Protein AF-A3Q9Q2-F1 (afdb_monomer)

Mean predicted aligned error: 9.01 Å

Structure (mmCIF, N/CA/C/O backbone):
data_AF-A3Q9Q2-F1
#
_entry.id   AF-A3Q9Q2-F1
#
loop_
_atom_site.group_PDB
_atom_site.id
_atom_site.type_symbol
_atom_site.label_atom_id
_atom_site.label_alt_id
_atom_site.label_comp_id
_atom_site.label_asym_id
_atom_site.label_entity_id
_atom_site.label_seq_id
_atom_site.pdbx_PDB_ins_code
_atom_site.Cartn_x
_atom_site.Cartn_y
_atom_site.Cartn_z
_atom_site.occupancy
_atom_site.B_iso_or_equiv
_atom_site.auth_seq_id
_atom_site.auth_comp_id
_atom_site.auth_asym_id
_atom_site.auth_atom_id
_atom_site.pdbx_PDB_model_num
ATOM 1 N N . MET A 1 1 ? 24.689 -44.648 16.021 1.00 39.06 1 MET A N 1
ATOM 2 C CA . MET A 1 1 ? 24.249 -43.685 14.991 1.00 39.06 1 MET A CA 1
ATOM 3 C C . MET A 1 1 ? 22.744 -43.826 14.870 1.00 39.06 1 MET A C 1
ATOM 5 O O . MET A 1 1 ? 22.281 -44.758 14.231 1.00 39.06 1 MET A O 1
ATOM 9 N N . SER A 1 2 ? 22.000 -43.005 15.613 1.00 34.62 2 SER A N 1
ATOM 10 C CA . SER A 1 2 ? 20.537 -42.998 15.565 1.00 34.62 2 SER A CA 1
ATOM 11 C C . SER A 1 2 ? 20.131 -42.047 14.447 1.00 34.62 2 SER A C 1
ATOM 13 O O . SER A 1 2 ? 20.435 -40.858 14.521 1.00 34.62 2 SER A O 1
ATOM 15 N N . LEU A 1 3 ? 19.546 -42.580 13.379 1.00 34.88 3 LEU A N 1
ATOM 16 C CA . LEU A 1 3 ? 18.958 -41.776 12.316 1.00 34.88 3 LEU A CA 1
ATOM 17 C C . LEU A 1 3 ? 17.627 -41.240 12.842 1.00 34.88 3 LEU A C 1
ATOM 19 O O . LEU A 1 3 ? 16.645 -41.974 12.919 1.00 34.88 3 LEU A O 1
ATOM 23 N N . SER A 1 4 ? 17.616 -39.969 13.239 1.00 34.06 4 SER A N 1
ATOM 24 C CA . SER A 1 4 ? 16.386 -39.227 13.493 1.00 34.06 4 SER A CA 1
ATOM 25 C C . SER A 1 4 ? 15.627 -39.087 12.177 1.00 34.06 4 SER A C 1
ATOM 27 O O . SER A 1 4 ? 15.964 -38.259 11.333 1.00 34.06 4 SER A O 1
ATOM 29 N N . THR A 1 5 ? 14.609 -39.917 11.993 1.00 35.28 5 THR A N 1
ATOM 30 C CA . THR A 1 5 ? 13.597 -39.746 10.954 1.00 35.28 5 THR A CA 1
ATOM 31 C C . THR A 1 5 ? 12.861 -38.435 11.217 1.00 35.28 5 THR A C 1
ATOM 33 O O . THR A 1 5 ? 12.151 -38.317 12.215 1.00 35.28 5 THR A O 1
ATOM 36 N N . HIS A 1 6 ? 13.042 -37.436 10.350 1.00 39.06 6 HIS A N 1
ATOM 37 C CA . HIS A 1 6 ? 12.104 -36.320 10.267 1.00 39.06 6 HIS A CA 1
ATOM 38 C C . HIS A 1 6 ? 10.742 -36.896 9.874 1.00 39.06 6 HIS A C 1
ATOM 40 O O . HIS A 1 6 ? 10.577 -37.425 8.776 1.00 39.06 6 HIS A O 1
ATOM 46 N N . SER A 1 7 ? 9.792 -36.848 10.806 1.00 37.72 7 SER A N 1
ATOM 47 C CA . SER A 1 7 ? 8.387 -37.096 10.501 1.00 37.72 7 SER A CA 1
ATOM 48 C C . SER A 1 7 ? 7.926 -35.999 9.537 1.00 37.72 7 SER A C 1
ATOM 50 O O . SER A 1 7 ? 8.174 -34.827 9.833 1.00 37.72 7 SER A O 1
ATOM 52 N N . PRO A 1 8 ? 7.277 -36.318 8.405 1.00 46.75 8 PRO A N 1
ATOM 53 C CA . PRO A 1 8 ? 6.617 -35.289 7.620 1.00 46.75 8 PRO A CA 1
ATOM 54 C C . PRO A 1 8 ? 5.529 -34.673 8.505 1.00 46.75 8 PRO A C 1
ATOM 56 O O . PRO A 1 8 ? 4.767 -35.402 9.147 1.00 46.75 8 PRO A O 1
ATOM 59 N N . LEU A 1 9 ? 5.518 -33.342 8.608 1.00 50.16 9 LEU A N 1
ATOM 60 C CA . LEU A 1 9 ? 4.420 -32.593 9.214 1.00 50.16 9 LEU A CA 1
ATOM 61 C C . LEU A 1 9 ? 3.129 -33.085 8.552 1.00 50.16 9 LEU A C 1
ATOM 63 O O . LEU A 1 9 ? 2.989 -32.994 7.334 1.00 50.16 9 LEU A O 1
ATOM 67 N N . ALA A 1 10 ? 2.239 -33.694 9.335 1.00 59.19 10 ALA A N 1
ATOM 68 C CA . ALA A 1 10 ? 0.935 -34.096 8.835 1.00 59.19 10 ALA A CA 1
ATOM 69 C C . ALA A 1 10 ? 0.221 -32.841 8.320 1.00 59.19 10 ALA A C 1
ATOM 71 O O . ALA A 1 10 ? 0.199 -31.822 9.012 1.00 59.19 10 ALA A O 1
ATOM 72 N N . SER A 1 11 ? -0.312 -32.910 7.102 1.00 70.00 11 SER A N 1
ATOM 73 C CA . SER A 1 11 ? -1.078 -31.807 6.535 1.00 70.00 11 SER A CA 1
ATOM 74 C C . SER A 1 11 ? -2.286 -31.490 7.424 1.00 70.00 11 SER A C 1
ATOM 76 O O . SER A 1 11 ? -3.059 -32.385 7.768 1.00 70.00 11 SER A O 1
ATOM 78 N N . GLU A 1 12 ? -2.439 -30.209 7.771 1.00 80.88 12 GLU A N 1
ATOM 79 C CA . GLU A 1 12 ? -3.561 -29.693 8.563 1.00 80.88 12 GLU A CA 1
ATOM 80 C C . GLU A 1 12 ? -4.899 -29.836 7.818 1.00 80.88 12 GLU A C 1
ATOM 82 O O . GLU A 1 12 ? -5.911 -30.135 8.442 1.00 80.88 12 GLU A O 1
ATOM 87 N N . PHE A 1 13 ? -4.899 -29.681 6.487 1.00 89.25 13 PHE A N 1
ATOM 88 C CA . PHE A 1 13 ? -6.123 -29.530 5.689 1.00 89.25 13 PHE A CA 1
ATOM 89 C C . PHE A 1 13 ? -6.426 -30.706 4.749 1.00 89.25 13 PHE A C 1
ATOM 91 O O . PHE A 1 13 ? -7.524 -30.767 4.197 1.00 89.25 13 PHE A O 1
ATOM 98 N N . ALA A 1 14 ? -5.488 -31.639 4.535 1.00 91.38 14 ALA A N 1
ATOM 99 C CA . ALA A 1 14 ? -5.576 -32.652 3.475 1.00 91.38 14 ALA A CA 1
ATOM 100 C C . ALA A 1 14 ? -6.867 -33.481 3.510 1.00 91.38 14 ALA A C 1
ATOM 102 O O . ALA A 1 14 ? -7.464 -33.744 2.461 1.00 91.38 14 ALA A O 1
ATOM 103 N N . GLU A 1 15 ? -7.289 -33.885 4.710 1.00 94.00 15 GLU A N 1
ATOM 104 C CA . GLU A 1 15 ? -8.465 -34.733 4.934 1.00 94.00 15 GLU A CA 1
ATOM 105 C C . GLU A 1 15 ? -9.751 -33.933 5.188 1.00 94.00 15 GLU A C 1
ATOM 107 O O . GLU A 1 15 ? -10.843 -34.506 5.219 1.00 94.00 15 GLU A O 1
ATOM 112 N N . GLU A 1 16 ? -9.662 -32.608 5.324 1.00 94.44 16 GLU A N 1
ATOM 113 C CA . GLU A 1 16 ? -10.845 -31.762 5.412 1.00 94.44 16 GLU A CA 1
ATOM 114 C C . GLU A 1 16 ? -11.534 -31.654 4.053 1.00 94.44 16 GLU A C 1
ATOM 116 O O . GLU A 1 16 ? -10.902 -31.631 2.993 1.00 94.44 16 GLU A O 1
ATOM 121 N N . THR A 1 17 ? -12.865 -31.586 4.070 1.00 94.56 17 THR A N 1
ATOM 122 C CA . THR A 1 17 ? -13.618 -31.378 2.832 1.00 94.56 17 THR A CA 1
ATOM 123 C C . THR A 1 17 ? -13.524 -29.927 2.382 1.00 94.56 17 THR A C 1
ATOM 125 O O . THR A 1 17 ? -13.607 -29.017 3.205 1.00 94.56 17 THR A O 1
ATOM 128 N N . VAL A 1 18 ? -13.417 -29.698 1.073 1.00 91.94 18 VAL A N 1
ATOM 129 C CA . VAL A 1 18 ? -13.324 -28.349 0.491 1.00 91.94 18 VAL A CA 1
ATOM 130 C C . VAL A 1 18 ? -14.493 -27.463 0.953 1.00 91.94 18 VAL A C 1
ATOM 132 O O . VAL A 1 18 ? -14.298 -26.304 1.302 1.00 91.94 18 VAL A O 1
ATOM 135 N N . GLY A 1 19 ? -15.703 -28.020 1.044 1.00 85.88 19 GLY A N 1
ATOM 136 C CA . GLY A 1 19 ? -16.883 -27.308 1.536 1.00 85.88 19 GLY A CA 1
ATOM 137 C C . GLY A 1 19 ? -16.804 -26.951 3.024 1.00 85.88 19 GLY A C 1
ATOM 138 O O . GLY A 1 19 ? -17.229 -25.865 3.402 1.00 85.88 19 GLY A O 1
ATOM 139 N N . SER A 1 20 ? -16.225 -27.822 3.859 1.00 90.75 20 SER A N 1
ATOM 140 C CA . SER A 1 20 ? -15.964 -27.518 5.277 1.00 90.75 20 SER A CA 1
ATOM 141 C C . SER A 1 20 ? -14.938 -26.397 5.425 1.00 90.75 20 SER A C 1
ATOM 143 O O . SER A 1 20 ? -15.135 -25.484 6.221 1.00 90.75 20 SER A O 1
ATOM 145 N N . LEU A 1 21 ? -13.880 -26.424 4.609 1.00 90.62 21 LEU A N 1
ATOM 146 C CA . LEU A 1 21 ? -12.840 -25.398 4.621 1.00 90.62 21 LEU A CA 1
ATOM 147 C C . LEU A 1 21 ? -13.404 -24.017 4.262 1.00 90.62 21 LEU A C 1
ATOM 149 O O . LEU A 1 21 ? -13.084 -23.061 4.964 1.00 90.62 21 LEU A O 1
ATOM 153 N N . VAL A 1 22 ? -14.267 -23.919 3.240 1.00 86.38 22 VAL A N 1
ATOM 154 C CA . VAL A 1 22 ? -14.970 -22.667 2.883 1.00 86.38 22 VAL A CA 1
ATOM 155 C C . VAL A 1 22 ? -15.967 -22.241 3.961 1.00 86.38 22 VAL A C 1
ATOM 157 O O . VAL A 1 22 ? -16.085 -21.057 4.250 1.00 86.38 22 VAL A O 1
ATOM 160 N N . ALA A 1 23 ? -16.691 -23.182 4.571 1.00 85.06 23 ALA A N 1
ATOM 161 C CA . ALA A 1 23 ? -17.646 -22.854 5.627 1.00 85.06 23 ALA A CA 1
ATOM 162 C C . ALA A 1 23 ? -16.965 -22.292 6.888 1.00 85.06 23 ALA A C 1
ATOM 164 O O . ALA A 1 23 ? -17.556 -21.465 7.576 1.00 85.06 23 ALA A O 1
ATOM 165 N N . GLY A 1 24 ? -15.739 -22.737 7.186 1.00 81.25 24 GLY A N 1
ATOM 166 C CA . GLY A 1 24 ? -14.941 -22.225 8.302 1.00 81.25 24 GLY A CA 1
ATOM 167 C C . GLY A 1 24 ? -14.316 -20.852 8.044 1.00 81.25 24 GLY A C 1
ATOM 168 O O . GLY A 1 24 ? -14.100 -20.107 8.993 1.00 81.25 24 GLY A O 1
ATOM 169 N N . ASP A 1 25 ? -14.039 -20.511 6.784 1.00 83.06 25 ASP A N 1
ATOM 170 C CA . ASP A 1 25 ? -13.580 -19.184 6.368 1.00 83.06 25 ASP A CA 1
ATOM 171 C C . ASP A 1 25 ? -13.925 -18.965 4.887 1.00 83.06 25 ASP A C 1
ATOM 173 O O . ASP A 1 25 ? -13.318 -19.566 3.992 1.00 83.06 25 ASP A O 1
ATOM 177 N N . PHE A 1 26 ? -14.905 -18.096 4.622 1.00 84.12 26 PHE A N 1
ATOM 178 C CA . PHE A 1 26 ? -15.424 -17.871 3.272 1.00 84.12 26 PHE A CA 1
ATOM 179 C C . PHE A 1 26 ? -14.360 -17.322 2.310 1.00 84.12 26 PHE A C 1
ATOM 181 O O . PHE A 1 26 ? -14.479 -17.531 1.101 1.00 84.12 26 PHE A O 1
ATOM 188 N N . ARG A 1 27 ? -13.287 -16.689 2.813 1.00 85.06 27 ARG A N 1
ATOM 189 C CA . ARG A 1 27 ? -12.174 -16.173 1.994 1.00 85.06 27 ARG A CA 1
ATOM 190 C C . ARG A 1 27 ? -11.442 -17.291 1.253 1.00 85.06 27 ARG A C 1
ATOM 192 O O . ARG A 1 27 ? -10.965 -17.096 0.136 1.00 85.06 27 ARG A O 1
ATOM 199 N N . ARG A 1 28 ? -11.444 -18.510 1.802 1.00 90.50 28 ARG A N 1
ATOM 200 C CA . ARG A 1 28 ? -10.857 -19.698 1.158 1.00 90.50 28 ARG A CA 1
ATOM 201 C C . ARG A 1 28 ? -11.557 -20.082 -0.147 1.00 90.50 28 ARG A C 1
ATOM 203 O O . ARG A 1 28 ? -10.952 -20.750 -0.981 1.00 90.50 28 ARG A O 1
ATOM 210 N N . ALA A 1 29 ? -12.796 -19.635 -0.373 1.00 86.69 29 ALA A N 1
ATOM 211 C CA . ALA A 1 29 ? -13.469 -19.802 -1.662 1.00 86.69 29 ALA A CA 1
ATOM 212 C C . ALA A 1 29 ? -12.673 -19.161 -2.812 1.00 86.69 29 ALA A C 1
ATOM 214 O O . ALA A 1 29 ? -12.595 -19.732 -3.901 1.00 86.69 29 ALA A O 1
ATOM 215 N N . HIS A 1 30 ? -12.038 -18.009 -2.563 1.00 83.44 30 HIS A N 1
ATOM 216 C CA . HIS A 1 30 ? -11.205 -17.338 -3.558 1.00 83.44 30 HIS A CA 1
ATOM 217 C C . HIS A 1 30 ? -9.966 -18.170 -3.905 1.00 83.44 30 HIS A C 1
ATOM 219 O O . HIS A 1 30 ? -9.694 -18.385 -5.085 1.00 83.44 30 HIS A O 1
ATOM 225 N N . VAL A 1 31 ? -9.292 -18.731 -2.893 1.00 88.94 31 VAL A N 1
ATOM 226 C CA . VAL A 1 31 ? -8.154 -19.649 -3.076 1.00 88.94 31 VAL A CA 1
ATOM 227 C C . VAL A 1 31 ? -8.554 -20.812 -3.980 1.00 88.94 31 VAL A C 1
ATOM 229 O O . VAL A 1 31 ? -7.927 -21.053 -5.008 1.00 88.94 31 VAL A O 1
ATOM 232 N N . PHE A 1 32 ? -9.652 -21.504 -3.668 1.00 91.00 32 PHE A N 1
ATOM 233 C CA . PHE A 1 32 ? -10.101 -22.624 -4.495 1.00 91.00 32 PHE A CA 1
ATOM 234 C C . PHE A 1 32 ? -10.445 -22.204 -5.927 1.00 91.00 32 PHE A C 1
ATOM 236 O O . PHE A 1 32 ? -10.107 -22.925 -6.863 1.00 91.00 32 PHE A O 1
ATOM 243 N N . SER A 1 33 ? -11.035 -21.022 -6.123 1.00 85.88 33 SER A N 1
ATOM 244 C CA . SER A 1 33 ? -11.289 -20.482 -7.461 1.00 85.88 33 SER A CA 1
ATOM 245 C C . SER A 1 33 ? -10.000 -20.230 -8.254 1.00 85.88 33 SER A C 1
ATOM 247 O O . SER A 1 33 ? -9.967 -20.539 -9.444 1.00 85.88 33 SER A O 1
ATOM 249 N N . GLN A 1 34 ? -8.943 -19.699 -7.627 1.00 87.06 34 GLN A N 1
ATOM 250 C CA . GLN A 1 34 ? -7.649 -19.445 -8.282 1.00 87.06 34 GLN A CA 1
ATOM 251 C C . GLN A 1 34 ? -6.980 -20.737 -8.762 1.00 87.06 34 GLN A C 1
ATOM 253 O O . GLN A 1 34 ? -6.401 -20.779 -9.845 1.00 87.06 34 GLN A O 1
ATOM 258 N N . PHE A 1 35 ? -7.124 -21.810 -7.985 1.00 88.69 35 PHE A N 1
ATOM 259 C CA . PHE A 1 35 ? -6.635 -23.142 -8.332 1.00 88.69 35 PHE A CA 1
ATOM 260 C C . PHE A 1 35 ? -7.650 -23.962 -9.156 1.00 88.69 35 PHE A C 1
ATOM 262 O O . PHE A 1 35 ? -7.447 -25.146 -9.388 1.00 88.69 35 PHE A O 1
ATOM 269 N N . GLY A 1 36 ? -8.775 -23.393 -9.604 1.00 86.62 36 GLY A N 1
ATOM 270 C CA . GLY A 1 36 ? -9.774 -24.136 -10.389 1.00 86.62 36 GLY A CA 1
ATOM 271 C C . GLY A 1 36 ? -10.411 -25.328 -9.652 1.00 86.62 36 GLY A C 1
ATOM 272 O O . GLY A 1 36 ? -10.903 -26.267 -10.282 1.00 86.62 36 GLY A O 1
ATOM 273 N N . ILE A 1 37 ? -10.403 -25.310 -8.318 1.00 90.44 37 ILE A N 1
ATOM 274 C CA . ILE A 1 37 ? -10.994 -26.336 -7.458 1.00 90.44 37 ILE A CA 1
ATOM 275 C C . ILE A 1 37 ? -12.473 -26.004 -7.213 1.00 90.44 37 ILE A C 1
ATOM 277 O O . ILE A 1 37 ? -12.816 -24.997 -6.600 1.00 90.44 37 ILE A O 1
ATOM 281 N N . ASP A 1 38 ? -13.371 -26.883 -7.666 1.00 83.38 38 ASP A N 1
ATOM 282 C CA . ASP A 1 38 ? -14.819 -26.738 -7.463 1.00 83.38 38 ASP A CA 1
ATOM 283 C C . ASP A 1 38 ? -15.225 -27.051 -6.012 1.00 83.38 38 ASP A C 1
ATOM 285 O O . ASP A 1 38 ? -15.270 -28.212 -5.588 1.00 83.38 38 ASP A O 1
ATOM 289 N N . PHE A 1 39 ? -15.573 -25.999 -5.273 1.00 81.38 39 PHE A N 1
ATOM 290 C CA . PHE A 1 39 ? -16.074 -26.060 -3.899 1.00 81.38 39 PHE A CA 1
ATOM 291 C C . PHE A 1 39 ? -17.610 -26.038 -3.798 1.00 81.38 39 PHE A C 1
ATOM 293 O O . PHE A 1 39 ? -18.151 -26.367 -2.743 1.00 81.38 39 PHE A O 1
ATOM 300 N N . CYS A 1 40 ? -18.324 -25.722 -4.885 1.00 70.00 40 CYS A N 1
ATOM 301 C CA . CYS A 1 40 ? -19.784 -25.601 -4.906 1.00 70.00 40 CYS A CA 1
ATOM 302 C C . CYS A 1 40 ? -20.467 -26.963 -5.096 1.00 70.00 40 CYS A C 1
ATOM 304 O O . CYS A 1 40 ? -21.246 -27.400 -4.251 1.00 70.00 40 CYS A O 1
ATOM 306 N N . CYS A 1 41 ? -20.160 -27.667 -6.191 1.00 76.81 41 CYS A N 1
ATOM 307 C CA . CYS A 1 41 ? -20.707 -29.007 -6.456 1.00 76.81 41 CYS A CA 1
ATOM 308 C C . CYS A 1 41 ? -19.771 -30.108 -5.932 1.00 76.81 41 CYS A C 1
ATOM 310 O O . CYS A 1 41 ? -20.210 -31.200 -5.559 1.00 76.81 41 CYS A O 1
ATOM 312 N N . GLY A 1 42 ? -18.470 -29.814 -5.880 1.00 75.44 42 GLY A N 1
ATOM 313 C CA . GLY A 1 42 ? -17.410 -30.706 -5.414 1.00 75.44 42 GLY A CA 1
ATOM 314 C C . GLY A 1 42 ? -17.112 -30.663 -3.914 1.00 75.44 42 GLY A C 1
ATOM 315 O O . GLY A 1 42 ? -16.282 -31.450 -3.462 1.00 75.44 42 GLY A O 1
ATOM 316 N N . GLY A 1 43 ? -17.798 -29.823 -3.129 1.00 75.56 43 GLY A N 1
ATOM 317 C CA . GLY A 1 43 ? -17.434 -29.496 -1.743 1.00 75.56 43 GLY A CA 1
ATOM 318 C C . GLY A 1 43 ? -17.349 -30.665 -0.749 1.00 75.56 43 GLY A C 1
ATOM 319 O O . GLY A 1 43 ? -16.719 -30.527 0.289 1.00 75.56 43 GLY A O 1
ATOM 320 N N . LYS A 1 44 ? -17.919 -31.840 -1.051 1.00 88.81 44 LYS A N 1
ATOM 321 C CA . LYS A 1 44 ? -17.804 -33.048 -0.201 1.00 88.81 44 LYS A CA 1
ATOM 322 C C . LYS A 1 44 ? -16.478 -33.804 -0.367 1.00 88.81 44 LYS A C 1
ATOM 324 O O . LYS A 1 44 ? -16.245 -34.782 0.339 1.00 88.81 44 LYS A O 1
ATOM 329 N N . ARG A 1 45 ? -15.644 -33.427 -1.340 1.00 92.69 45 ARG A N 1
ATOM 330 C CA . ARG A 1 45 ? -14.326 -34.040 -1.555 1.00 92.69 45 ARG A CA 1
ATOM 331 C C . ARG A 1 45 ? -13.330 -33.481 -0.550 1.00 92.69 45 ARG A C 1
ATOM 333 O O . ARG A 1 45 ? -13.398 -32.299 -0.228 1.00 92.69 45 ARG A O 1
ATOM 340 N N . THR A 1 46 ? -12.412 -34.328 -0.097 1.00 95.56 46 THR A N 1
ATOM 341 C CA . THR A 1 46 ? -11.256 -33.885 0.686 1.00 95.56 46 THR A CA 1
ATOM 342 C C . THR A 1 46 ? -10.333 -33.024 -0.170 1.00 95.56 46 THR A C 1
ATOM 344 O O . THR A 1 46 ? -10.328 -33.171 -1.400 1.00 95.56 46 THR A O 1
ATOM 347 N N . LEU A 1 47 ? -9.563 -32.139 0.462 1.00 94.75 47 LEU A N 1
ATOM 348 C CA . LEU A 1 47 ? -8.638 -31.247 -0.232 1.00 94.75 47 LEU A CA 1
ATOM 349 C C . LEU A 1 47 ? -7.660 -32.027 -1.117 1.00 94.75 47 LEU A C 1
ATOM 351 O O . LEU A 1 47 ? -7.548 -31.726 -2.303 1.00 94.75 47 LEU A O 1
ATOM 355 N N . VAL A 1 48 ? -7.051 -33.098 -0.595 1.00 95.38 48 VAL A N 1
ATOM 356 C CA . VAL A 1 48 ? -6.122 -33.942 -1.370 1.00 95.38 48 VAL A CA 1
ATOM 357 C C . VAL A 1 48 ? -6.764 -34.493 -2.647 1.00 95.38 48 VAL A C 1
ATOM 359 O O . VAL A 1 48 ? -6.205 -34.367 -3.732 1.00 95.38 48 VAL A O 1
ATOM 362 N N . LYS A 1 49 ? -8.006 -34.990 -2.565 1.00 93.69 49 LYS A N 1
ATOM 363 C CA . LYS A 1 49 ? -8.727 -35.531 -3.731 1.00 93.69 49 LYS A CA 1
ATOM 364 C C . LYS A 1 49 ? -9.128 -34.449 -4.729 1.00 93.69 49 LYS A C 1
ATOM 366 O O . LYS A 1 49 ? -9.309 -34.742 -5.912 1.00 93.69 49 LYS A O 1
ATOM 371 N N . ALA A 1 50 ? -9.356 -33.228 -4.256 1.00 92.19 50 ALA A N 1
ATOM 372 C CA . ALA A 1 50 ? -9.661 -32.094 -5.111 1.00 92.19 50 ALA A CA 1
ATOM 373 C C . ALA A 1 50 ? -8.412 -31.636 -5.882 1.00 92.19 50 ALA A C 1
ATOM 375 O O . ALA A 1 50 ? -8.495 -31.476 -7.100 1.00 92.19 50 ALA A O 1
ATOM 376 N N . CYS A 1 51 ? -7.264 -31.540 -5.204 1.00 93.19 51 CYS A N 1
ATOM 377 C CA . CYS A 1 51 ? -5.966 -31.225 -5.803 1.00 93.19 51 CYS A CA 1
ATOM 378 C C . CYS A 1 51 ? -5.533 -32.283 -6.830 1.00 93.19 51 CYS A C 1
ATOM 380 O O . CYS A 1 51 ? -5.219 -31.929 -7.967 1.00 93.19 51 CYS A O 1
ATOM 382 N N . ASP A 1 52 ? -5.638 -33.576 -6.492 1.00 92.69 52 ASP A N 1
ATOM 383 C CA . ASP A 1 52 ? -5.323 -34.687 -7.407 1.00 92.69 52 ASP A CA 1
ATOM 384 C C . ASP A 1 52 ? -6.130 -34.605 -8.710 1.00 92.69 52 ASP A C 1
ATOM 386 O O . ASP A 1 52 ? -5.619 -34.843 -9.804 1.00 92.69 52 ASP A O 1
ATOM 390 N N . ARG A 1 53 ? -7.416 -34.249 -8.605 1.00 90.06 53 ARG A N 1
ATOM 391 C CA . ARG A 1 53 ? -8.313 -34.121 -9.760 1.00 90.06 53 ARG A CA 1
ATOM 392 C C . ARG A 1 53 ? -8.013 -32.880 -10.600 1.00 90.06 53 ARG A C 1
ATOM 394 O O . ARG A 1 53 ? -8.216 -32.925 -11.811 1.00 90.06 53 ARG A O 1
ATOM 401 N N . ALA A 1 54 ? -7.589 -31.792 -9.964 1.00 86.38 54 ALA A N 1
ATOM 402 C CA . ALA A 1 54 ? -7.205 -30.554 -10.634 1.00 86.38 54 ALA A CA 1
ATOM 403 C C . ALA A 1 54 ? -5.789 -30.622 -11.237 1.00 86.38 54 ALA A C 1
ATOM 405 O O . ALA A 1 54 ? -5.437 -29.774 -12.051 1.00 86.38 54 ALA A O 1
ATOM 406 N N . GLY A 1 55 ? -4.992 -31.636 -10.877 1.00 90.44 55 GLY A N 1
ATOM 407 C CA . GLY A 1 55 ? -3.596 -31.754 -11.301 1.00 90.44 55 GLY A CA 1
ATOM 408 C C . GLY A 1 55 ? -2.682 -30.733 -10.620 1.00 90.44 55 GLY A C 1
ATOM 409 O O . GLY A 1 55 ? -1.700 -30.306 -11.221 1.00 90.44 55 GLY A O 1
ATOM 410 N N . ILE A 1 56 ? -3.023 -30.323 -9.395 1.00 91.88 56 ILE A N 1
ATOM 411 C CA . ILE A 1 56 ? -2.344 -29.259 -8.643 1.00 91.88 56 ILE A CA 1
ATOM 412 C C . ILE A 1 56 ? -1.642 -29.864 -7.438 1.00 91.88 56 ILE A C 1
ATOM 414 O O . ILE A 1 56 ? -2.158 -30.783 -6.798 1.00 91.88 56 ILE A O 1
ATOM 418 N N . ALA A 1 57 ? -0.458 -29.350 -7.118 1.00 92.50 57 ALA A N 1
ATOM 419 C CA . ALA A 1 57 ? 0.281 -29.815 -5.962 1.00 92.50 57 ALA A CA 1
ATOM 420 C C . ALA A 1 57 ? -0.443 -29.394 -4.674 1.00 92.50 57 ALA A C 1
ATOM 422 O O . ALA A 1 57 ? -0.644 -28.209 -4.419 1.00 92.50 57 ALA A O 1
ATOM 423 N N . LEU A 1 58 ? -0.801 -30.371 -3.834 1.00 92.50 58 LEU A N 1
ATOM 424 C CA . LEU A 1 58 ? -1.489 -30.136 -2.558 1.00 92.50 58 LEU A CA 1
ATOM 425 C C . LEU A 1 58 ? -0.787 -29.068 -1.700 1.00 92.50 58 LEU A C 1
ATOM 427 O O . LEU A 1 58 ? -1.452 -28.209 -1.130 1.00 92.50 58 LEU A O 1
ATOM 431 N N . VAL A 1 59 ? 0.548 -29.082 -1.688 1.00 91.56 59 VAL A N 1
ATOM 432 C CA . VAL A 1 59 ? 1.378 -28.127 -0.942 1.00 91.56 59 VAL A CA 1
ATOM 433 C C . VAL A 1 59 ? 1.136 -26.666 -1.344 1.00 91.56 59 VAL A C 1
ATOM 435 O O . VAL A 1 59 ? 1.189 -25.788 -0.491 1.00 91.56 59 VAL A O 1
ATOM 438 N N . GLU A 1 60 ? 0.841 -26.386 -2.618 1.00 88.62 60 GLU A N 1
ATOM 439 C CA . GLU A 1 60 ? 0.608 -25.020 -3.110 1.00 88.62 60 GLU A CA 1
ATOM 440 C C . GLU A 1 60 ? -0.734 -24.483 -2.610 1.00 88.62 60 GLU A C 1
ATOM 442 O O . GLU A 1 60 ? -0.830 -23.343 -2.158 1.00 88.62 60 GLU A O 1
ATOM 447 N N . VAL A 1 61 ? -1.762 -25.335 -2.627 1.00 91.56 61 VAL A N 1
ATOM 448 C CA . VAL A 1 61 ? -3.093 -24.977 -2.129 1.00 91.56 61 VAL A CA 1
ATOM 449 C C . VAL A 1 61 ? -3.074 -24.845 -0.609 1.00 91.56 61 VAL A C 1
ATOM 451 O O . VAL A 1 61 ? -3.657 -23.913 -0.068 1.00 91.56 61 VAL A O 1
ATOM 454 N N . GLU A 1 62 ? -2.369 -25.732 0.096 1.00 92.25 62 GLU A N 1
ATOM 455 C CA . GLU A 1 62 ? -2.194 -25.638 1.548 1.00 92.25 62 GLU A CA 1
ATOM 456 C C . GLU A 1 62 ? -1.460 -24.369 1.958 1.00 92.25 62 GLU A C 1
ATOM 458 O O . GLU A 1 62 ? -1.914 -23.696 2.879 1.00 92.25 62 GLU A O 1
ATOM 463 N N . ALA A 1 63 ? -0.387 -24.001 1.255 1.00 86.62 63 ALA A N 1
ATOM 464 C CA . ALA A 1 63 ? 0.313 -22.746 1.503 1.00 86.62 63 ALA A CA 1
ATOM 465 C C . ALA A 1 63 ? -0.626 -21.538 1.338 1.00 86.62 63 ALA A C 1
ATOM 467 O O . ALA A 1 63 ? -0.646 -20.656 2.195 1.00 86.62 63 ALA A O 1
ATOM 468 N N . ALA A 1 64 ? -1.466 -21.528 0.298 1.00 85.94 64 ALA A N 1
ATOM 469 C CA . ALA A 1 64 ? -2.452 -20.467 0.091 1.00 85.94 64 ALA A CA 1
ATOM 470 C C . ALA A 1 64 ? -3.557 -20.451 1.169 1.00 85.94 64 ALA A C 1
ATOM 472 O O . ALA A 1 64 ? -3.959 -19.387 1.634 1.00 85.94 64 ALA A O 1
ATOM 473 N N . LEU A 1 65 ? -4.028 -21.616 1.625 1.00 88.31 65 LEU A N 1
ATOM 474 C CA . LEU A 1 65 ? -5.005 -21.712 2.718 1.00 88.31 65 LEU A CA 1
ATOM 475 C C . LEU A 1 65 ? -4.419 -21.282 4.070 1.00 88.31 65 LEU A C 1
ATOM 477 O O . LEU A 1 65 ? -5.127 -20.674 4.878 1.00 88.31 65 LEU A O 1
ATOM 481 N N . GLN A 1 66 ? -3.145 -21.596 4.322 1.00 87.81 66 GLN A N 1
ATOM 482 C CA . GLN A 1 66 ? -2.413 -21.126 5.498 1.00 87.81 66 GLN A CA 1
ATOM 483 C C . GLN A 1 66 ? -2.228 -19.611 5.460 1.00 87.81 66 GLN A C 1
ATOM 485 O O . GLN A 1 66 ? -2.419 -18.978 6.494 1.00 87.81 66 GLN A O 1
ATOM 490 N N . ALA A 1 67 ? -1.929 -19.034 4.291 1.00 82.81 67 ALA A N 1
ATOM 491 C CA . ALA A 1 67 ? -1.827 -17.586 4.119 1.00 82.81 67 ALA A CA 1
ATOM 492 C C . ALA A 1 67 ? -3.143 -16.886 4.488 1.00 82.81 67 ALA A C 1
ATOM 494 O O . ALA A 1 67 ? -3.140 -16.046 5.379 1.00 82.81 67 ALA A O 1
ATOM 495 N N . VAL A 1 68 ? -4.282 -17.335 3.943 1.00 83.06 68 VAL A N 1
ATOM 496 C CA . VAL A 1 68 ? -5.607 -16.779 4.293 1.00 83.06 68 VAL A CA 1
ATOM 497 C C . VAL A 1 68 ? -5.909 -16.898 5.790 1.00 83.06 68 VAL A C 1
ATOM 499 O O . VAL A 1 68 ? -6.446 -15.978 6.404 1.00 83.06 68 VAL A O 1
ATOM 502 N N . LYS A 1 69 ? -5.558 -18.034 6.408 1.00 80.50 69 LYS A N 1
ATOM 503 C CA . LYS A 1 69 ? -5.733 -18.220 7.855 1.00 80.50 69 LYS A CA 1
ATOM 504 C C . LYS A 1 69 ? -4.861 -17.245 8.652 1.00 80.50 69 LYS A C 1
ATOM 506 O O . LYS A 1 69 ? -5.337 -16.677 9.631 1.00 80.50 69 LYS A O 1
ATOM 511 N N . ALA A 1 70 ? -3.601 -17.071 8.257 1.00 76.31 70 ALA A N 1
ATOM 512 C CA . ALA A 1 70 ? -2.668 -16.161 8.912 1.00 76.31 70 ALA A CA 1
ATOM 513 C C . ALA A 1 70 ? -3.114 -14.698 8.770 1.00 76.31 70 ALA A C 1
ATOM 515 O O . ALA A 1 70 ? -3.137 -13.987 9.771 1.00 76.31 70 ALA A O 1
ATOM 516 N N . GLU A 1 71 ? -3.548 -14.291 7.575 1.00 74.38 71 GLU A N 1
ATOM 517 C CA . GLU A 1 71 ? -4.146 -12.977 7.306 1.00 74.38 71 GLU A CA 1
ATOM 518 C C . GLU A 1 71 ? -5.354 -12.730 8.216 1.00 74.38 71 GLU A C 1
ATOM 520 O O . GLU A 1 71 ? -5.423 -11.705 8.888 1.00 74.38 71 GLU A O 1
ATOM 525 N N . GLY A 1 72 ? -6.256 -13.709 8.337 1.00 72.56 72 GLY A N 1
ATOM 526 C CA . GLY A 1 72 ? -7.397 -13.624 9.245 1.00 72.56 72 GLY A CA 1
ATOM 527 C C . GLY A 1 72 ? -7.033 -13.481 10.714 1.00 72.56 72 GLY A C 1
ATOM 528 O O . GLY A 1 72 ? -7.599 -12.643 11.407 1.00 72.56 72 GLY A O 1
ATOM 529 N N . MET A 1 73 ? -6.072 -14.270 11.191 1.00 71.88 73 MET A N 1
ATOM 530 C CA . MET A 1 73 ? -5.602 -14.169 12.573 1.00 71.88 73 MET A CA 1
ATOM 531 C C . MET A 1 73 ? -4.923 -12.821 12.851 1.00 71.88 73 MET A C 1
ATOM 533 O O . MET A 1 73 ? -5.070 -12.270 13.944 1.00 71.88 73 MET A O 1
ATOM 537 N N . GLN A 1 74 ? -4.172 -12.294 11.882 1.00 77.56 74 GLN A N 1
ATOM 538 C CA . GLN A 1 74 ? -3.553 -10.977 11.983 1.00 77.56 74 GLN A CA 1
ATOM 539 C C . GLN A 1 74 ? -4.619 -9.879 12.029 1.00 77.56 74 GLN A C 1
ATOM 541 O O . GLN A 1 74 ? -4.567 -9.032 12.915 1.00 77.56 74 GLN A O 1
ATOM 546 N N . GLU A 1 75 ? -5.614 -9.930 11.146 1.00 78.56 75 GLU A N 1
ATOM 547 C CA . GLU A 1 75 ? -6.732 -8.984 11.109 1.00 78.56 75 GLU A CA 1
ATOM 548 C C . GLU A 1 75 ? -7.535 -8.987 12.419 1.00 78.56 75 GLU A C 1
ATOM 550 O O . GLU A 1 75 ? -7.756 -7.927 13.004 1.00 78.56 75 GLU A O 1
ATOM 555 N N . ASP A 1 76 ? -7.879 -10.168 12.946 1.00 80.50 76 ASP A N 1
ATOM 556 C CA . ASP A 1 76 ? -8.537 -10.308 14.251 1.00 80.50 76 ASP A CA 1
ATOM 557 C C . ASP A 1 76 ? -7.702 -9.691 15.383 1.00 80.50 76 ASP A C 1
ATOM 559 O O . ASP A 1 76 ? -8.244 -9.045 16.283 1.00 80.50 76 ASP A O 1
ATOM 563 N N . SER A 1 77 ? -6.377 -9.867 15.333 1.00 86.75 77 SER A N 1
ATOM 564 C CA . SER A 1 77 ? -5.460 -9.293 16.322 1.00 86.75 77 SER A CA 1
ATOM 565 C C . SER A 1 77 ? -5.425 -7.765 16.230 1.00 86.75 77 SER A C 1
ATOM 567 O O . SER A 1 77 ? -5.528 -7.091 17.253 1.00 86.75 77 SER A O 1
ATOM 569 N N . LEU A 1 78 ? -5.342 -7.208 15.016 1.00 89.19 78 LEU A N 1
ATOM 570 C CA . LEU A 1 78 ? -5.358 -5.760 14.778 1.00 89.19 78 LEU A CA 1
ATOM 571 C C . LEU A 1 78 ? -6.697 -5.133 15.189 1.00 89.19 78 LEU A C 1
ATOM 573 O O . LEU A 1 78 ? -6.732 -4.066 15.803 1.00 89.19 78 LEU A O 1
ATOM 577 N N . ASN A 1 79 ? -7.811 -5.816 14.924 1.00 88.56 79 ASN A N 1
ATOM 578 C CA . ASN A 1 79 ? -9.141 -5.347 15.300 1.00 88.56 79 ASN A CA 1
ATOM 579 C C . ASN A 1 79 ? -9.329 -5.274 16.828 1.00 88.56 79 ASN A C 1
ATOM 581 O O . ASN A 1 79 ? -10.083 -4.436 17.326 1.00 88.56 79 ASN A O 1
ATOM 585 N N . GLN A 1 80 ? -8.596 -6.081 17.596 1.00 92.31 80 GLN A N 1
ATOM 586 C CA . GLN A 1 80 ? -8.612 -6.041 19.062 1.00 92.31 80 GLN A CA 1
ATOM 587 C C . GLN A 1 80 ? -7.740 -4.929 19.666 1.00 92.31 80 GLN A C 1
ATOM 589 O O . GLN A 1 80 ? -7.919 -4.608 20.842 1.00 92.31 80 GLN A O 1
ATOM 594 N N . LEU A 1 81 ? -6.836 -4.314 18.894 1.00 94.38 81 LEU A N 1
ATOM 595 C CA . LEU A 1 81 ? -5.973 -3.245 19.401 1.00 94.38 81 LEU A CA 1
ATOM 596 C C . LEU A 1 81 ? -6.780 -1.993 19.788 1.00 94.38 81 LEU A C 1
ATOM 598 O O . LEU A 1 81 ? -7.731 -1.622 19.088 1.00 94.38 81 LEU A O 1
ATOM 602 N N . PRO A 1 82 ? -6.400 -1.276 20.859 1.00 96.88 82 PRO A N 1
ATOM 603 C CA . PRO A 1 82 ? -6.839 0.099 21.074 1.00 96.88 82 PRO A CA 1
ATOM 604 C C . PRO A 1 82 ? -6.509 0.985 19.864 1.00 96.88 82 PRO A C 1
ATOM 606 O O . PRO A 1 82 ? -5.502 0.767 19.196 1.00 96.88 82 PRO A O 1
ATOM 609 N N . LEU A 1 83 ? -7.322 2.016 19.602 1.00 97.44 83 LEU A N 1
ATOM 610 C CA . LEU A 1 83 ? -7.123 2.914 18.451 1.00 97.44 83 LEU A CA 1
ATOM 611 C C . LEU A 1 83 ? -5.708 3.510 18.406 1.00 97.44 83 LEU A C 1
ATOM 613 O O . LEU A 1 83 ? -5.107 3.559 17.343 1.00 97.44 83 LEU A O 1
ATOM 617 N N . SER A 1 84 ? -5.145 3.902 19.553 1.00 97.06 84 SER A N 1
ATOM 618 C CA . SER A 1 84 ? -3.779 4.431 19.623 1.00 97.06 84 SER A CA 1
ATOM 619 C C . SER A 1 84 ? -2.717 3.414 19.203 1.00 97.06 84 SER A C 1
ATOM 621 O O . SER A 1 84 ? -1.806 3.772 18.470 1.00 97.06 84 SER A O 1
ATOM 623 N N . GLU A 1 85 ? -2.847 2.157 19.634 1.00 97.75 85 GLU A N 1
ATOM 624 C CA . GLU A 1 85 ? -1.892 1.094 19.296 1.00 97.75 85 GLU A CA 1
ATOM 625 C C . GLU A 1 85 ? -2.032 0.659 17.832 1.00 97.75 85 GLU A C 1
ATOM 627 O O . GLU A 1 85 ? -1.038 0.347 17.183 1.00 97.75 85 GLU A O 1
ATOM 632 N N . LEU A 1 86 ? -3.256 0.673 17.292 1.00 97.38 86 LEU A N 1
ATOM 633 C CA . LEU A 1 86 ? -3.494 0.417 15.872 1.00 97.38 86 LEU A CA 1
ATOM 634 C C . LEU A 1 86 ? -2.856 1.503 14.996 1.00 97.38 86 LEU A C 1
ATOM 636 O O . LEU A 1 86 ? -2.232 1.180 13.992 1.00 97.38 86 LEU A O 1
ATOM 640 N N . ILE A 1 87 ? -2.966 2.772 15.397 1.00 98.69 87 ILE A N 1
ATOM 641 C CA . ILE A 1 87 ? -2.291 3.877 14.707 1.00 98.69 87 ILE A CA 1
ATOM 642 C C . ILE A 1 87 ? -0.767 3.725 14.811 1.00 98.69 8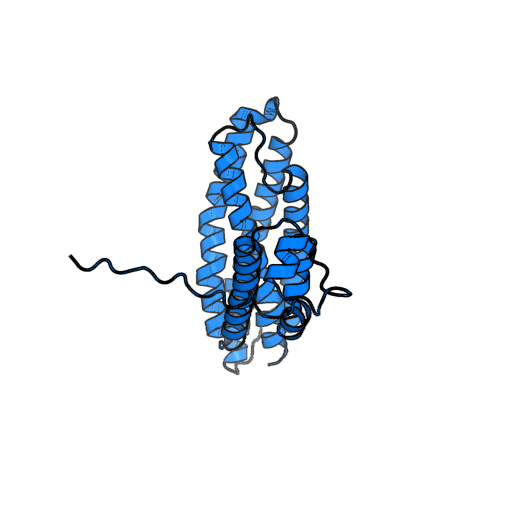7 ILE A C 1
ATOM 644 O O . ILE A 1 87 ? -0.096 3.815 13.789 1.00 98.69 87 ILE A O 1
ATOM 648 N N . ASP A 1 88 ? -0.222 3.432 16.001 1.00 98.19 88 ASP A N 1
ATOM 649 C CA . ASP A 1 88 ? 1.224 3.195 16.170 1.00 98.19 88 ASP A CA 1
ATOM 650 C C . ASP A 1 88 ? 1.720 2.081 15.229 1.00 98.19 88 ASP A C 1
ATOM 652 O O . ASP A 1 88 ? 2.797 2.185 14.641 1.00 98.19 88 ASP A O 1
ATOM 656 N N . TYR A 1 89 ? 0.926 1.017 15.069 1.00 97.50 89 TYR A N 1
ATOM 657 C CA . TYR A 1 89 ? 1.219 -0.076 14.146 1.00 97.50 89 TYR A CA 1
ATOM 658 C C . TYR A 1 89 ? 1.228 0.379 12.681 1.00 97.50 89 TYR A C 1
ATOM 660 O O . TYR A 1 89 ? 2.163 0.034 11.959 1.00 97.50 89 TYR A O 1
ATOM 668 N N . ILE A 1 90 ? 0.219 1.142 12.246 1.00 97.75 90 ILE A N 1
ATOM 669 C CA . ILE A 1 90 ? 0.115 1.656 10.872 1.00 97.75 90 ILE A CA 1
ATOM 670 C C . ILE A 1 90 ? 1.303 2.572 10.550 1.00 97.75 90 ILE A C 1
ATOM 672 O O . ILE A 1 90 ? 1.980 2.363 9.542 1.00 97.75 90 ILE A O 1
ATOM 676 N N . GLU A 1 91 ? 1.612 3.521 11.437 1.00 98.56 91 GLU A N 1
ATOM 677 C CA . GLU A 1 91 ? 2.724 4.461 11.262 1.00 98.56 91 GLU A CA 1
ATOM 678 C C . GLU A 1 91 ? 4.069 3.716 11.161 1.00 98.56 91 GLU A C 1
ATOM 680 O O . GLU A 1 91 ? 4.826 3.908 10.206 1.00 98.56 91 GLU A O 1
ATOM 685 N N . ALA A 1 92 ? 4.350 2.811 12.105 1.00 96.44 92 ALA A N 1
ATOM 686 C CA . ALA A 1 92 ? 5.631 2.103 12.173 1.00 96.44 92 ALA A CA 1
ATOM 687 C C . ALA A 1 92 ? 5.803 1.006 11.108 1.00 96.44 92 ALA A C 1
ATOM 689 O O . ALA A 1 92 ? 6.932 0.627 10.792 1.00 96.44 92 ALA A O 1
ATOM 690 N N . THR A 1 93 ? 4.704 0.451 10.592 1.00 91.38 93 THR A N 1
ATOM 691 C CA . THR A 1 93 ? 4.749 -0.645 9.613 1.00 91.38 93 THR A CA 1
ATOM 692 C C . THR A 1 93 ? 4.638 -0.108 8.198 1.00 91.38 93 THR A C 1
ATOM 694 O O . THR A 1 93 ? 5.534 -0.335 7.391 1.00 91.38 93 THR A O 1
ATOM 697 N N . HIS A 1 94 ? 3.566 0.622 7.901 1.00 96.75 94 HIS A N 1
ATOM 698 C CA . HIS A 1 94 ? 3.209 0.988 6.536 1.00 96.75 94 HIS A CA 1
ATOM 699 C C . HIS A 1 94 ? 3.763 2.359 6.153 1.00 96.75 94 HIS A C 1
ATOM 701 O O . HIS A 1 94 ? 4.417 2.496 5.119 1.00 96.75 94 HIS A O 1
ATOM 707 N N . HIS A 1 95 ? 3.609 3.378 7.005 1.00 98.56 95 HIS A N 1
ATOM 708 C CA . HIS A 1 95 ? 4.056 4.730 6.644 1.00 98.56 95 HIS A CA 1
ATOM 709 C C . HIS A 1 95 ? 5.584 4.807 6.551 1.00 98.56 95 HIS A C 1
ATOM 711 O O . HIS A 1 95 ? 6.133 5.386 5.607 1.00 98.56 95 HIS A O 1
ATOM 717 N N . ASP A 1 96 ? 6.288 4.180 7.495 1.00 97.94 96 ASP A N 1
ATOM 718 C CA . ASP A 1 96 ? 7.746 4.061 7.451 1.00 97.94 96 ASP A CA 1
ATOM 719 C C . ASP A 1 96 ? 8.225 3.257 6.232 1.00 97.94 96 ASP A C 1
ATOM 721 O O . ASP A 1 96 ? 9.185 3.665 5.569 1.00 97.94 96 ASP A O 1
ATOM 725 N N . TYR A 1 97 ? 7.526 2.177 5.862 1.00 95.81 97 TYR A N 1
ATOM 726 C CA . TYR A 1 97 ? 7.846 1.404 4.660 1.00 95.81 97 TYR A CA 1
ATOM 727 C C . TYR A 1 97 ? 7.652 2.229 3.380 1.00 95.81 97 TYR A C 1
ATOM 729 O O . TYR A 1 97 ? 8.541 2.254 2.518 1.00 95.81 97 TYR A O 1
ATOM 737 N N . VAL A 1 98 ? 6.551 2.982 3.272 1.00 97.88 98 VAL A N 1
ATOM 738 C CA . VAL A 1 98 ? 6.311 3.898 2.149 1.00 97.88 98 VAL A CA 1
ATOM 739 C C . VAL A 1 98 ? 7.447 4.915 2.034 1.00 97.88 98 VAL A C 1
ATOM 741 O O . VAL A 1 98 ? 8.020 5.073 0.951 1.00 97.88 98 VAL A O 1
ATOM 744 N N . ARG A 1 99 ? 7.845 5.551 3.145 1.00 98.06 99 ARG A N 1
ATOM 745 C CA . ARG A 1 99 ? 8.961 6.516 3.178 1.00 98.06 99 ARG A CA 1
ATOM 746 C C . ARG A 1 99 ? 10.294 5.904 2.771 1.00 98.06 99 ARG A C 1
ATOM 748 O O . ARG A 1 99 ? 11.089 6.570 2.107 1.00 98.06 99 ARG A O 1
ATOM 755 N N . GLU A 1 100 ? 10.551 4.658 3.158 1.00 97.50 100 GLU A N 1
ATOM 756 C CA . GLU A 1 100 ? 11.780 3.952 2.803 1.00 97.50 100 GLU A CA 1
ATOM 757 C C . GLU A 1 100 ? 11.829 3.627 1.301 1.00 97.50 100 GLU A C 1
ATOM 759 O O . GLU A 1 100 ? 12.853 3.833 0.641 1.00 97.50 100 GLU A O 1
ATOM 764 N N . LYS A 1 101 ? 10.728 3.113 0.738 1.00 96.75 101 LYS A N 1
ATOM 765 C CA . LYS A 1 101 ? 10.708 2.562 -0.627 1.00 96.75 101 LYS A CA 1
ATOM 766 C C . LYS A 1 101 ? 10.399 3.583 -1.713 1.00 96.75 101 LYS A C 1
ATOM 768 O O . LYS A 1 101 ? 10.941 3.457 -2.815 1.00 96.75 101 LYS A O 1
ATOM 773 N N . ALA A 1 102 ? 9.592 4.603 -1.429 1.00 98.12 102 ALA A N 1
ATOM 774 C CA . ALA A 1 102 ? 9.240 5.649 -2.388 1.00 98.12 102 ALA A CA 1
ATOM 775 C C . ALA A 1 102 ? 10.459 6.273 -3.111 1.00 98.12 102 ALA A C 1
ATOM 777 O O . ALA A 1 102 ? 10.488 6.257 -4.348 1.00 98.12 102 ALA A O 1
ATOM 778 N N . PRO A 1 103 ? 11.518 6.757 -2.425 1.00 97.94 103 PRO A N 1
ATOM 779 C CA . PRO A 1 103 ? 12.667 7.349 -3.114 1.00 97.94 103 PRO A CA 1
ATOM 780 C C . PRO A 1 103 ? 13.395 6.352 -4.029 1.00 97.94 103 PRO A C 1
ATOM 782 O O . PRO A 1 103 ? 13.861 6.736 -5.105 1.00 97.94 103 PRO A O 1
ATOM 785 N N . LEU A 1 104 ? 13.446 5.069 -3.654 1.00 96.75 104 LEU A N 1
ATOM 786 C CA . LEU A 1 104 ? 14.055 4.016 -4.470 1.00 96.75 104 LEU A CA 1
ATOM 787 C C . LEU A 1 104 ? 13.252 3.763 -5.750 1.00 96.75 104 LEU A C 1
ATOM 789 O O . LEU A 1 104 ? 13.829 3.652 -6.831 1.00 96.75 104 LEU A O 1
ATOM 793 N N . LEU A 1 105 ? 11.921 3.722 -5.654 1.00 98.44 105 LEU A N 1
ATOM 794 C CA . LEU A 1 105 ? 11.033 3.549 -6.806 1.00 98.44 105 LEU A CA 1
ATOM 795 C C . LEU A 1 105 ? 11.148 4.711 -7.803 1.00 98.44 105 LEU A C 1
ATOM 797 O O . LEU A 1 105 ? 11.224 4.483 -9.017 1.00 98.44 105 LEU A O 1
ATOM 801 N N . ILE A 1 106 ? 11.247 5.950 -7.311 1.0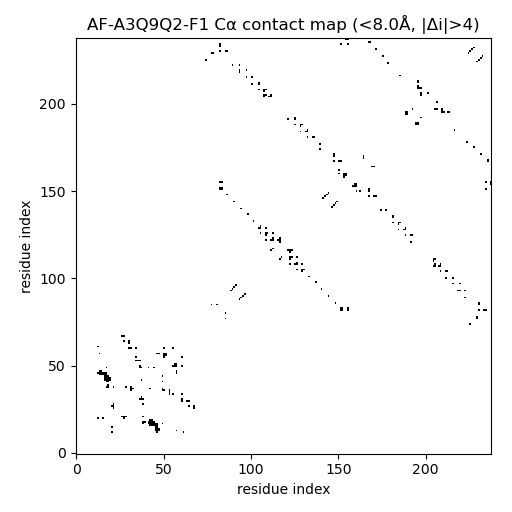0 98.56 106 ILE A N 1
ATOM 802 C CA . ILE A 1 106 ? 11.542 7.120 -8.152 1.00 98.56 106 ILE A CA 1
ATOM 803 C C . ILE A 1 106 ? 12.908 6.967 -8.827 1.00 98.56 106 ILE A C 1
ATOM 805 O O . ILE A 1 106 ? 13.034 7.154 -10.039 1.00 98.56 106 ILE A O 1
ATOM 809 N N . GLU A 1 107 ? 13.941 6.590 -8.076 1.00 97.94 107 GLU A N 1
ATOM 810 C CA . GLU A 1 107 ? 15.287 6.436 -8.625 1.00 97.94 107 GLU A CA 1
ATOM 811 C C . GLU A 1 107 ? 15.343 5.359 -9.722 1.00 97.94 107 GLU A C 1
ATOM 813 O O . GLU A 1 107 ? 15.910 5.582 -10.800 1.00 97.94 107 GLU A O 1
ATOM 818 N N . TYR A 1 108 ? 14.753 4.189 -9.469 1.00 97.62 108 TYR A N 1
ATOM 819 C CA . TYR A 1 108 ? 14.756 3.065 -10.401 1.00 97.62 108 TYR A CA 1
ATOM 820 C C . TYR A 1 108 ? 13.952 3.362 -11.663 1.00 97.62 108 TYR A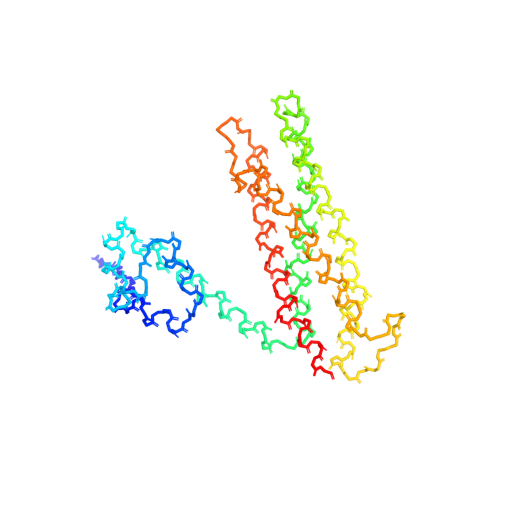 C 1
ATOM 822 O O . TYR A 1 108 ? 14.460 3.142 -12.766 1.00 97.62 108 TYR A O 1
ATOM 830 N N . SER A 1 109 ? 12.752 3.925 -11.524 1.00 98.31 109 SER A N 1
ATOM 831 C CA . SER A 1 109 ? 11.918 4.294 -12.671 1.00 98.31 109 SER A CA 1
ATOM 832 C C . SER A 1 109 ? 12.609 5.340 -13.556 1.00 98.31 109 SER A C 1
ATOM 834 O O . SER A 1 109 ? 12.649 5.198 -14.779 1.00 98.31 109 SER A O 1
ATOM 836 N N . GLN A 1 110 ? 13.292 6.327 -12.971 1.00 98.38 110 GLN A N 1
ATOM 837 C CA . GLN A 1 110 ? 14.085 7.293 -13.736 1.00 98.38 110 GLN A CA 1
ATOM 838 C C . GLN A 1 110 ? 15.319 6.669 -14.405 1.00 98.38 110 GLN A C 1
ATOM 840 O O . GLN A 1 110 ? 15.675 7.045 -15.526 1.00 98.38 110 GLN A O 1
ATOM 845 N N . LYS A 1 111 ? 15.995 5.715 -13.747 1.00 97.38 111 LYS A N 1
ATOM 846 C CA . LYS A 1 111 ? 17.086 4.943 -14.371 1.00 97.38 111 LYS A CA 1
ATOM 847 C C . LYS A 1 111 ? 16.579 4.169 -15.586 1.00 97.38 111 LYS A C 1
ATOM 849 O O . LYS A 1 111 ? 17.245 4.183 -16.620 1.00 97.38 111 LYS A O 1
ATOM 854 N N . MET A 1 112 ? 15.397 3.560 -15.487 1.00 97.94 112 MET A N 1
ATOM 855 C CA . MET A 1 112 ? 14.747 2.885 -16.610 1.00 97.94 112 MET A CA 1
ATOM 856 C C . MET A 1 112 ? 14.448 3.859 -17.749 1.00 97.94 112 MET A C 1
ATOM 858 O O . MET A 1 112 ? 14.810 3.563 -18.883 1.00 97.94 112 MET A O 1
ATOM 862 N N . VAL A 1 113 ? 13.892 5.045 -17.471 1.00 98.38 113 VAL A N 1
ATOM 863 C CA . VAL A 1 113 ? 13.657 6.074 -18.504 1.00 98.38 113 VAL A CA 1
ATOM 864 C C . VAL A 1 113 ? 14.944 6.422 -19.248 1.00 98.38 113 VAL A C 1
ATOM 866 O O . VAL A 1 113 ? 14.953 6.410 -20.477 1.00 98.38 113 VAL A O 1
ATOM 869 N N . ARG A 1 114 ? 16.050 6.662 -18.533 1.00 98.19 114 ARG A N 1
ATOM 870 C CA . ARG A 1 114 ? 17.341 6.998 -19.161 1.00 98.19 114 ARG A CA 1
ATOM 871 C C . ARG A 1 114 ? 17.904 5.873 -20.031 1.00 98.19 114 ARG A C 1
ATOM 873 O O . ARG A 1 114 ? 18.511 6.155 -21.057 1.00 98.19 114 ARG A O 1
ATOM 880 N N . ALA A 1 115 ? 17.740 4.619 -19.615 1.00 96.94 115 ALA A N 1
ATOM 881 C CA . ALA A 1 115 ? 18.311 3.469 -20.315 1.00 96.94 115 ALA A CA 1
ATOM 882 C C . ALA A 1 115 ? 17.423 2.945 -21.459 1.00 96.94 115 ALA A C 1
ATOM 884 O O . ALA A 1 115 ? 17.928 2.426 -22.453 1.00 96.94 115 ALA A O 1
ATOM 885 N N . HIS A 1 116 ? 16.103 3.051 -21.309 1.00 96.88 116 HIS A N 1
ATOM 886 C CA . HIS A 1 116 ? 15.131 2.284 -22.088 1.00 96.88 116 HIS A CA 1
ATOM 887 C C . HIS A 1 116 ? 13.969 3.125 -22.636 1.00 96.88 116 HIS A C 1
ATOM 889 O O . HIS A 1 116 ? 13.265 2.653 -23.521 1.00 96.88 116 HIS A O 1
ATOM 895 N N . GLY A 1 117 ? 13.791 4.374 -22.193 1.00 96.50 117 GLY A N 1
ATOM 896 C CA . GLY A 1 117 ? 12.625 5.199 -22.537 1.00 96.50 117 GLY A CA 1
ATOM 897 C C . GLY A 1 117 ? 12.518 5.654 -23.997 1.00 96.50 117 GLY A C 1
ATOM 898 O O . GLY A 1 117 ? 11.472 6.169 -24.381 1.00 96.50 117 GLY A O 1
ATOM 899 N N . GLU A 1 118 ? 13.569 5.495 -24.805 1.00 97.50 118 GLU A N 1
ATOM 900 C CA . GLU A 1 118 ? 13.518 5.716 -26.265 1.00 97.50 118 GLU A CA 1
ATOM 901 C C . GLU A 1 118 ? 13.254 4.426 -27.059 1.00 97.50 118 GLU A C 1
ATOM 903 O O . GLU A 1 118 ? 13.019 4.481 -28.260 1.00 97.50 118 GLU A O 1
ATOM 908 N N . HIS A 1 119 ? 13.322 3.263 -26.406 1.00 96.56 119 HIS A N 1
ATOM 909 C CA . HIS A 1 119 ? 13.184 1.952 -27.050 1.00 96.56 119 HIS A CA 1
ATOM 910 C C . HIS A 1 119 ? 11.873 1.244 -26.688 1.00 96.56 119 HIS A C 1
ATOM 912 O O . HIS A 1 119 ? 11.449 0.355 -27.421 1.00 96.56 119 HIS A O 1
ATOM 918 N N . TYR A 1 120 ? 11.270 1.615 -25.558 1.00 96.44 120 TYR A N 1
ATOM 919 C CA . TYR A 1 120 ? 10.087 0.978 -24.987 1.00 96.44 120 TYR A CA 1
ATOM 920 C C . TYR A 1 120 ? 9.103 2.061 -24.538 1.00 96.44 120 TYR A C 1
ATOM 922 O O . TYR A 1 120 ? 9.371 2.805 -23.584 1.00 96.44 120 TYR A O 1
ATOM 930 N N . ASP A 1 121 ? 7.986 2.165 -25.258 1.00 95.75 121 ASP A N 1
ATOM 931 C CA . ASP A 1 121 ? 6.989 3.227 -25.095 1.00 95.75 121 ASP A CA 1
ATOM 932 C C . ASP A 1 121 ? 6.323 3.198 -23.712 1.00 95.75 121 ASP A C 1
ATOM 934 O O . ASP A 1 121 ? 5.888 4.236 -23.219 1.00 95.75 121 ASP A O 1
ATOM 938 N N . GLU A 1 122 ? 6.288 2.039 -23.049 1.00 95.56 122 GLU A N 1
ATOM 939 C CA . GLU A 1 122 ? 5.702 1.847 -21.722 1.00 95.56 122 GLU A CA 1
ATOM 940 C C . GLU A 1 122 ? 6.528 2.464 -20.583 1.00 95.56 122 GLU A C 1
ATOM 942 O O . GLU A 1 122 ? 5.984 2.789 -19.527 1.00 95.56 122 GLU A O 1
ATOM 947 N N . ILE A 1 123 ? 7.834 2.677 -20.776 1.00 97.56 123 ILE A N 1
ATOM 948 C CA . ILE A 1 123 ? 8.747 3.055 -19.686 1.00 97.56 123 ILE A CA 1
ATOM 949 C C . ILE A 1 123 ? 8.499 4.483 -19.188 1.00 97.56 123 ILE A C 1
ATOM 951 O O . ILE A 1 123 ? 8.539 4.737 -17.982 1.00 97.56 123 ILE A O 1
ATOM 955 N N . LYS A 1 124 ? 8.247 5.429 -20.100 1.00 98.50 124 LYS A N 1
ATOM 956 C CA . LYS A 1 124 ? 7.966 6.828 -19.734 1.00 98.50 124 LYS A CA 1
ATOM 957 C C . LYS A 1 124 ? 6.614 6.958 -19.003 1.00 98.50 124 LYS A C 1
ATOM 959 O O . LYS A 1 124 ? 6.615 7.544 -17.920 1.00 98.50 124 LYS A O 1
ATOM 964 N N . PRO A 1 125 ? 5.497 6.383 -19.501 1.00 98.50 125 PRO A N 1
ATOM 965 C CA . PRO A 1 125 ? 4.241 6.296 -18.756 1.00 98.50 125 PRO A CA 1
ATOM 966 C C . PRO A 1 125 ? 4.387 5.602 -17.401 1.00 98.50 125 PRO A C 1
ATOM 968 O O . PRO A 1 125 ? 3.879 6.116 -16.411 1.00 98.50 125 PRO A O 1
ATOM 971 N N . PHE A 1 126 ? 5.121 4.485 -17.329 1.00 98.56 126 PHE A N 1
ATOM 972 C CA . PHE A 1 126 ? 5.369 3.765 -16.077 1.00 98.56 126 PHE A CA 1
ATOM 973 C C . PHE A 1 126 ? 6.006 4.673 -15.021 1.00 98.56 126 PHE A C 1
ATOM 975 O O . PHE A 1 126 ? 5.491 4.786 -13.912 1.00 98.56 126 PHE A O 1
ATOM 982 N N . ALA A 1 127 ? 7.088 5.372 -15.376 1.00 98.69 127 ALA A N 1
ATOM 983 C CA . ALA A 1 127 ? 7.741 6.304 -14.462 1.00 98.69 127 ALA A CA 1
ATOM 984 C C . ALA A 1 127 ? 6.835 7.484 -14.072 1.00 98.69 127 ALA A C 1
ATOM 986 O O . ALA A 1 127 ? 6.910 7.960 -12.942 1.00 98.69 127 ALA A O 1
ATOM 987 N N . GLY A 1 128 ? 5.967 7.934 -14.985 1.00 98.75 128 GLY A N 1
ATOM 988 C CA . GLY A 1 128 ? 4.944 8.940 -14.700 1.00 98.75 128 GLY A CA 1
ATOM 989 C C . GLY A 1 128 ? 3.947 8.479 -13.636 1.00 98.75 128 GLY A C 1
ATOM 990 O O . GLY A 1 128 ? 3.716 9.206 -12.677 1.00 98.75 128 GLY A O 1
ATOM 991 N N . TRP A 1 129 ? 3.416 7.261 -13.759 1.00 98.75 129 TRP A N 1
ATOM 992 C CA . TRP A 1 129 ? 2.471 6.701 -12.787 1.00 98.75 129 TRP A CA 1
ATOM 993 C C . TRP A 1 129 ? 3.108 6.400 -11.431 1.00 98.75 129 TRP A C 1
ATOM 995 O O . TRP A 1 129 ? 2.511 6.715 -10.408 1.00 98.75 129 TRP A O 1
ATOM 1005 N N . VAL A 1 130 ? 4.332 5.857 -11.404 1.00 98.75 130 VAL A N 1
ATOM 1006 C CA . VAL A 1 130 ? 5.083 5.664 -10.147 1.00 98.75 130 VAL A CA 1
ATOM 1007 C C . VAL A 1 130 ? 5.277 6.999 -9.433 1.00 98.75 130 VAL A C 1
ATOM 1009 O O . VAL A 1 130 ? 5.108 7.086 -8.220 1.00 98.75 130 VAL A O 1
ATOM 1012 N N . ARG A 1 131 ? 5.617 8.051 -10.185 1.00 98.69 131 ARG A N 1
ATOM 1013 C CA . ARG A 1 131 ? 5.782 9.390 -9.629 1.00 98.69 131 ARG A CA 1
ATOM 1014 C C . ARG A 1 131 ? 4.473 9.954 -9.088 1.00 98.69 131 ARG A C 1
ATOM 1016 O O . ARG A 1 131 ? 4.493 10.446 -7.970 1.00 98.69 131 ARG A O 1
ATOM 1023 N N . ALA A 1 132 ? 3.385 9.861 -9.852 1.00 98.62 132 ALA A N 1
ATOM 1024 C CA . ALA A 1 132 ? 2.071 10.337 -9.426 1.00 98.62 132 ALA A CA 1
ATOM 1025 C C . ALA A 1 132 ? 1.641 9.672 -8.111 1.00 98.62 132 ALA A C 1
ATOM 1027 O O . ALA A 1 132 ? 1.386 10.372 -7.142 1.00 98.62 132 ALA A O 1
ATOM 1028 N N . LEU A 1 133 ? 1.720 8.335 -8.036 1.00 98.56 133 LEU A N 1
ATOM 1029 C CA . LEU A 1 133 ? 1.385 7.587 -6.820 1.00 98.56 133 LEU A CA 1
ATOM 1030 C C . LEU A 1 133 ? 2.153 8.100 -5.594 1.00 98.56 133 LEU A C 1
ATOM 1032 O O . LEU A 1 133 ? 1.581 8.297 -4.531 1.00 98.56 133 LEU A O 1
ATOM 1036 N N . ILE A 1 134 ? 3.460 8.327 -5.736 1.00 98.31 134 ILE A N 1
ATOM 1037 C CA . ILE A 1 134 ? 4.310 8.781 -4.628 1.00 98.31 134 ILE A CA 1
ATOM 1038 C C . ILE A 1 134 ? 4.046 10.250 -4.272 1.00 98.31 134 ILE A C 1
ATOM 1040 O O . ILE A 1 134 ? 4.070 10.606 -3.094 1.00 98.31 134 ILE A O 1
ATOM 1044 N N . GLU 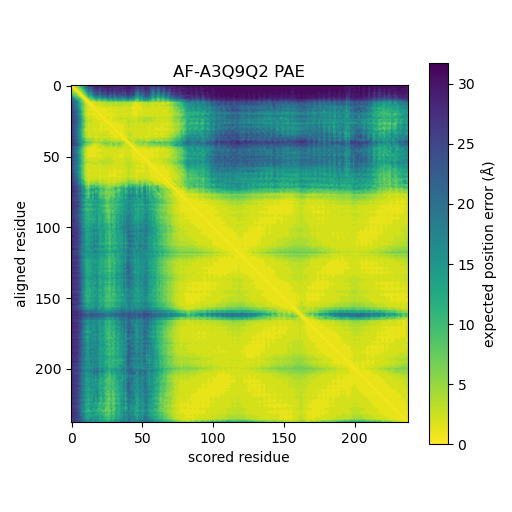A 1 135 ? 3.819 11.110 -5.267 1.00 97.75 135 GLU A N 1
ATOM 1045 C CA . GLU A 1 135 ? 3.498 12.526 -5.047 1.00 97.75 135 GLU A CA 1
ATOM 1046 C C . GLU A 1 135 ? 2.143 12.712 -4.351 1.00 97.75 135 GLU A C 1
ATOM 1048 O O . GLU A 1 135 ? 2.016 13.667 -3.585 1.00 97.75 135 GLU A O 1
ATOM 1053 N N . ASP A 1 136 ? 1.199 11.786 -4.538 1.00 97.62 136 ASP A N 1
ATOM 1054 C CA . ASP A 1 136 ? -0.095 11.773 -3.846 1.00 97.62 136 ASP A CA 1
ATOM 1055 C C . ASP A 1 136 ? 0.010 11.148 -2.441 1.00 97.62 136 ASP A C 1
ATOM 1057 O O . ASP A 1 136 ? -0.493 11.716 -1.468 1.00 97.62 136 ASP A O 1
ATOM 1061 N N . LEU A 1 137 ? 0.745 10.036 -2.293 1.00 97.62 137 LEU A N 1
ATOM 1062 C CA . LEU A 1 137 ? 0.910 9.355 -1.002 1.00 97.62 137 LEU A CA 1
ATOM 1063 C C . LEU A 1 137 ? 1.632 10.215 0.039 1.00 97.62 137 LEU A C 1
ATOM 1065 O O . LEU A 1 137 ? 1.249 10.222 1.204 1.00 97.62 137 LEU A O 1
ATOM 1069 N N . MET A 1 138 ? 2.671 10.968 -0.331 1.00 96.56 138 MET A N 1
ATOM 1070 C CA . MET A 1 138 ? 3.424 11.720 0.679 1.00 96.56 138 MET A CA 1
ATOM 1071 C C . MET A 1 138 ? 2.600 12.763 1.458 1.00 96.56 138 MET A C 1
ATOM 1073 O O . MET A 1 138 ? 2.661 12.762 2.690 1.00 96.56 138 MET A O 1
ATOM 1077 N N . PRO A 1 139 ? 1.846 13.669 0.807 1.00 97.94 139 PRO A N 1
ATOM 1078 C CA . PRO A 1 139 ? 0.960 14.582 1.518 1.00 97.94 139 PRO A CA 1
ATOM 1079 C C . PRO A 1 139 ? -0.221 13.861 2.178 1.00 97.94 139 PRO A C 1
ATOM 1081 O O . PRO A 1 139 ? -0.708 14.360 3.193 1.00 97.94 139 PRO A O 1
ATOM 1084 N N . HIS A 1 140 ? -0.674 12.723 1.641 1.00 98.50 140 HIS A N 1
ATOM 1085 C CA . HIS A 1 140 ? -1.685 11.874 2.271 1.00 98.50 140 HIS A CA 1
ATOM 1086 C C . HIS A 1 140 ? -1.246 11.432 3.677 1.00 98.50 140 HIS A C 1
ATOM 1088 O O . HIS A 1 140 ? -1.853 11.874 4.653 1.00 98.50 140 HIS A O 1
ATOM 1094 N N . LEU A 1 141 ? -0.097 10.753 3.797 1.00 98.62 141 LEU A N 1
ATOM 1095 C CA . LEU A 1 141 ? 0.448 10.317 5.095 1.00 98.62 141 LEU A CA 1
ATOM 1096 C C . LEU A 1 141 ? 0.635 11.488 6.074 1.00 98.62 141 LEU A C 1
ATOM 1098 O O . LEU A 1 141 ? 0.420 11.362 7.276 1.00 98.62 141 LEU A O 1
ATOM 1102 N N . MET A 1 142 ? 1.022 12.668 5.574 1.00 98.25 142 MET A N 1
ATOM 1103 C CA . MET A 1 142 ? 1.158 13.858 6.421 1.00 98.25 142 MET A CA 1
ATOM 1104 C C . MET A 1 142 ? -0.179 14.337 6.993 1.00 98.25 142 MET A C 1
ATOM 1106 O O . MET A 1 142 ? -0.216 14.785 8.140 1.00 98.25 142 MET A O 1
ATOM 1110 N N . LYS A 1 143 ? -1.270 14.290 6.219 1.00 98.38 143 LYS A N 1
ATOM 1111 C CA . LYS A 1 143 ? -2.606 14.654 6.724 1.00 98.38 143 LYS A CA 1
ATOM 1112 C C . LYS A 1 143 ? -3.055 13.672 7.793 1.00 98.38 143 LYS A C 1
ATOM 1114 O O . LYS A 1 143 ? -3.641 14.095 8.790 1.00 98.38 143 LYS A O 1
ATOM 1119 N N . GLU A 1 144 ? -2.736 12.399 7.617 1.00 98.62 144 GLU A N 1
ATOM 1120 C CA . GLU A 1 144 ? -3.033 11.382 8.611 1.00 98.62 144 GLU A CA 1
ATOM 1121 C C . GLU A 1 144 ? -2.281 11.644 9.913 1.00 98.62 144 GLU A C 1
ATOM 1123 O O . GLU A 1 144 ? -2.892 11.959 10.932 1.00 98.62 144 GLU A O 1
ATOM 1128 N N . GLU A 1 145 ? -0.954 11.655 9.861 1.00 98.69 145 GLU A N 1
ATOM 1129 C CA . GLU A 1 145 ? -0.089 11.745 11.042 1.00 98.69 145 GLU A CA 1
ATOM 1130 C C . GLU A 1 145 ? -0.186 13.084 11.780 1.00 98.69 145 GLU A C 1
ATOM 1132 O O . GLU A 1 145 ? 0.004 13.150 12.995 1.00 98.69 145 GLU A O 1
ATOM 1137 N N . GLN A 1 146 ? -0.465 14.180 11.068 1.00 97.50 146 GLN A N 1
ATOM 1138 C CA . GLN A 1 146 ? -0.490 15.513 11.678 1.00 97.50 146 GLN A CA 1
ATOM 1139 C C . GLN A 1 146 ? -1.887 15.966 12.086 1.00 97.50 146 GLN A C 1
ATOM 1141 O O . GLN A 1 146 ? -2.001 16.849 12.939 1.00 97.50 146 GLN A O 1
ATOM 1146 N N . ILE A 1 147 ? -2.942 15.405 11.486 1.00 96.38 147 ILE A N 1
ATOM 1147 C CA . ILE A 1 147 ? -4.314 15.883 11.681 1.00 96.38 147 ILE A CA 1
ATOM 1148 C C . ILE A 1 147 ? -5.241 14.747 12.100 1.00 96.38 147 ILE A C 1
ATOM 1150 O O . ILE A 1 147 ? -5.805 14.809 13.195 1.00 96.38 147 ILE A O 1
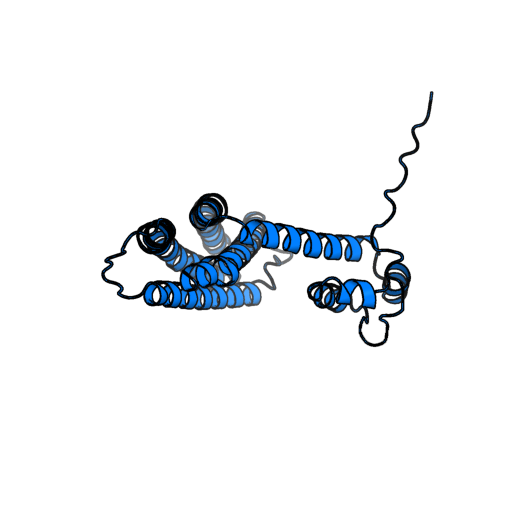ATOM 1154 N N . LEU A 1 148 ? -5.419 13.729 11.252 1.00 98.06 148 LEU A N 1
ATOM 1155 C CA . LEU A 1 148 ? -6.426 12.691 11.481 1.00 98.06 148 LEU A CA 1
ATOM 1156 C C . LEU A 1 148 ? -6.066 11.816 12.684 1.00 98.06 148 LEU A C 1
ATOM 1158 O O . LEU A 1 148 ? -6.845 11.721 13.627 1.00 98.06 148 LEU A O 1
ATOM 1162 N N . PHE A 1 149 ? -4.877 11.228 12.706 1.00 98.50 149 PHE A N 1
ATOM 1163 C CA . PHE A 1 149 ? -4.435 10.324 13.762 1.00 98.50 149 PHE A CA 1
ATOM 1164 C C . PHE A 1 149 ? -4.356 10.998 15.138 1.00 98.50 149 PHE A C 1
ATOM 1166 O O . PHE A 1 149 ? -4.895 10.430 16.094 1.00 98.50 149 PHE A O 1
ATOM 1173 N N . PRO A 1 150 ? -3.805 12.221 15.294 1.00 97.56 150 PRO A N 1
ATOM 1174 C CA . PRO A 1 150 ? -3.890 12.943 16.562 1.00 97.56 150 PRO A CA 1
ATOM 1175 C C . PRO A 1 150 ? -5.333 13.185 17.023 1.00 97.56 150 PRO A C 1
ATOM 1177 O O . PRO A 1 150 ? -5.627 13.034 18.209 1.00 97.56 150 PRO A O 1
ATOM 1180 N N . ALA A 1 151 ? -6.247 13.512 16.102 1.00 97.25 151 ALA A N 1
ATOM 1181 C CA . ALA A 1 151 ? -7.661 13.677 16.425 1.00 97.25 151 ALA A CA 1
ATOM 1182 C C . ALA A 1 151 ? -8.299 12.359 16.893 1.00 97.25 151 ALA A C 1
ATOM 1184 O O . ALA A 1 151 ? -8.982 12.349 17.916 1.00 97.25 151 ALA A O 1
ATOM 1185 N N . ILE A 1 152 ? -8.028 11.242 16.211 1.00 97.62 152 ILE A N 1
ATOM 1186 C CA . ILE A 1 152 ? -8.518 9.913 16.608 1.00 97.62 152 ILE A CA 1
ATOM 1187 C C . ILE A 1 152 ? -8.001 9.540 18.003 1.00 97.62 152 ILE A C 1
ATOM 1189 O O . ILE A 1 152 ? -8.780 9.102 18.850 1.00 97.62 152 ILE A O 1
ATOM 1193 N N . ARG A 1 153 ? -6.707 9.760 18.281 1.00 97.81 153 ARG A N 1
ATOM 1194 C CA . ARG A 1 153 ? -6.109 9.498 19.603 1.00 97.81 153 ARG A CA 1
ATOM 1195 C C . ARG A 1 153 ? -6.786 10.320 20.705 1.00 97.81 153 ARG A C 1
ATOM 1197 O O . ARG A 1 153 ? -7.108 9.768 21.755 1.00 97.81 153 ARG A O 1
ATOM 1204 N N . ALA A 1 154 ? -7.045 11.605 20.461 1.00 96.25 154 ALA A N 1
ATOM 1205 C CA . ALA A 1 154 ? -7.733 12.475 21.414 1.00 96.25 154 ALA A CA 1
ATOM 1206 C C . ALA A 1 154 ? -9.184 12.022 21.668 1.00 96.25 154 ALA A C 1
ATOM 1208 O O . ALA A 1 154 ? -9.601 11.901 22.821 1.00 96.25 154 ALA A O 1
ATOM 1209 N N . MET A 1 155 ? -9.937 11.683 20.614 1.00 95.44 155 MET A N 1
ATOM 1210 C CA . MET A 1 155 ? -11.300 11.149 20.756 1.00 95.44 155 MET A CA 1
ATOM 1211 C C . MET A 1 155 ? -11.318 9.835 21.545 1.00 95.44 155 MET A C 1
ATOM 1213 O O . MET A 1 155 ? -12.141 9.670 22.444 1.00 95.44 155 MET A O 1
ATOM 1217 N N . ALA A 1 156 ? -10.375 8.928 21.274 1.00 95.38 156 ALA A N 1
ATOM 1218 C CA . ALA A 1 156 ? -10.242 7.665 21.999 1.00 95.38 156 ALA A CA 1
ATOM 1219 C C . ALA A 1 156 ? -9.925 7.863 23.495 1.00 95.38 156 ALA A C 1
ATOM 1221 O O . ALA A 1 156 ? -10.326 7.049 24.326 1.00 95.38 156 ALA A O 1
ATOM 1222 N N . ALA A 1 157 ? -9.246 8.958 23.851 1.00 95.38 157 ALA A N 1
ATOM 1223 C CA . ALA A 1 157 ? -8.997 9.363 25.234 1.00 95.38 157 ALA A CA 1
ATOM 1224 C C . ALA A 1 157 ? -10.199 10.075 25.899 1.00 95.38 157 ALA A C 1
ATOM 1226 O O . ALA A 1 157 ? -10.126 10.444 27.073 1.00 95.38 157 ALA A O 1
ATOM 1227 N N . GLY A 1 158 ? -11.314 10.256 25.181 1.00 93.75 158 GLY A N 1
ATOM 1228 C CA . GLY A 1 158 ? -12.506 10.962 25.659 1.00 93.75 158 GLY A CA 1
ATOM 1229 C C . GLY A 1 158 ? -12.381 12.488 25.618 1.00 93.75 158 GLY A C 1
ATOM 1230 O O . GLY A 1 158 ? -13.168 13.191 26.258 1.00 93.75 158 GLY A O 1
ATOM 1231 N N . GLU A 1 159 ? -11.395 13.016 24.893 1.00 93.06 159 GLU A N 1
ATOM 1232 C CA . GLU A 1 159 ? -11.184 14.451 24.748 1.00 93.06 159 GLU A CA 1
ATOM 1233 C C . GLU A 1 159 ? -12.105 15.049 23.678 1.00 93.06 159 GLU A C 1
ATOM 1235 O O . GLU A 1 159 ? -12.480 14.410 22.694 1.00 93.06 159 GLU A O 1
ATOM 1240 N N . GLN A 1 160 ? -12.474 16.318 23.863 1.00 85.38 160 GLN A N 1
ATOM 1241 C CA . GLN A 1 160 ? -13.217 17.063 22.851 1.00 85.38 160 GLN A CA 1
ATOM 1242 C C . GLN A 1 160 ? -12.253 17.554 21.773 1.00 85.38 160 GLN A C 1
ATOM 1244 O O . GLN A 1 160 ? -11.387 18.387 22.041 1.00 85.38 160 GLN A O 1
ATOM 1249 N N . VAL A 1 161 ? -12.432 17.079 20.544 1.00 86.88 161 VAL A N 1
ATOM 1250 C CA . VAL A 1 161 ? -11.630 17.524 19.404 1.00 86.88 161 VAL A CA 1
ATOM 1251 C C . VAL A 1 161 ? -12.281 18.734 18.747 1.00 86.88 161 VAL A C 1
ATOM 1253 O O . VAL A 1 161 ? -13.368 18.652 18.182 1.00 86.88 161 VAL A O 1
ATOM 1256 N N . SER A 1 162 ? -11.590 19.872 18.789 1.00 73.69 162 SER A N 1
ATOM 1257 C CA . SER A 1 162 ? -11.978 21.094 18.080 1.00 73.69 162 SER A CA 1
ATOM 1258 C C . SER A 1 162 ? -11.040 21.342 16.895 1.00 73.69 162 SER A C 1
ATOM 1260 O O . SER A 1 162 ? -10.085 22.113 16.996 1.00 73.69 162 SER A O 1
ATOM 1262 N N . GLY A 1 163 ? -11.291 20.659 15.777 1.00 75.50 163 GLY A N 1
ATOM 1263 C CA . GLY A 1 163 ? -10.573 20.855 14.514 1.00 75.50 163 GLY A CA 1
ATOM 1264 C C . GLY A 1 163 ? -11.309 21.786 13.545 1.00 75.50 163 GLY A C 1
ATOM 1265 O O . GLY A 1 163 ? -12.520 21.985 13.646 1.00 75.50 163 GLY A O 1
ATOM 1266 N N . CYS A 1 164 ? -10.601 22.322 12.546 1.00 83.50 164 CYS A N 1
ATOM 1267 C CA . CYS A 1 164 ? -11.211 23.102 11.456 1.00 83.50 164 CYS A CA 1
ATOM 1268 C C . CYS A 1 164 ? -12.044 22.251 10.475 1.00 83.50 164 CYS A C 1
ATOM 1270 O O . CYS A 1 164 ? -12.672 22.797 9.572 1.00 83.50 164 CYS A O 1
ATOM 1272 N N . PHE A 1 165 ? -12.059 20.929 10.658 1.00 88.06 165 PHE A N 1
ATOM 1273 C CA . PHE A 1 165 ? -12.720 19.956 9.790 1.00 88.06 165 PHE A CA 1
ATOM 1274 C C . PHE A 1 165 ? -14.143 19.577 10.237 1.00 88.06 165 PHE A C 1
ATOM 1276 O O . PHE A 1 165 ? -14.835 18.845 9.531 1.00 88.06 165 PHE A O 1
ATOM 1283 N N . GLY A 1 166 ? -14.620 20.077 11.382 1.00 89.06 166 GLY A N 1
ATOM 1284 C CA . GLY A 1 166 ? -15.936 19.713 11.909 1.00 89.06 166 GLY A CA 1
ATOM 1285 C C . GLY A 1 166 ? -15.965 18.270 12.418 1.00 89.06 166 GLY A C 1
ATOM 1286 O O . GLY A 1 166 ? -15.204 17.923 13.314 1.00 89.06 166 GLY A O 1
ATOM 1287 N N . HIS A 1 167 ? -16.856 17.438 11.874 1.00 92.44 167 HIS A N 1
ATOM 1288 C CA . HIS A 1 167 ? -16.978 16.031 12.270 1.00 92.44 167 HIS A CA 1
ATOM 1289 C C . HIS A 1 167 ? -15.785 15.201 11.764 1.00 92.44 167 HIS A C 1
ATOM 1291 O O . HIS A 1 167 ? -15.343 15.414 10.637 1.00 92.44 167 HIS A O 1
ATOM 1297 N N . ILE A 1 168 ? -15.313 14.215 12.541 1.00 94.00 168 ILE A N 1
ATOM 1298 C CA . ILE A 1 168 ? -14.178 13.337 12.173 1.00 94.00 168 ILE A CA 1
ATOM 1299 C C . ILE A 1 168 ? -14.421 12.533 10.885 1.00 94.00 168 ILE A C 1
ATOM 1301 O O . ILE A 1 168 ? -13.493 12.199 10.159 1.00 94.00 168 ILE A O 1
ATOM 1305 N N . GLY A 1 169 ? -15.687 12.291 10.547 1.00 94.25 169 GLY A N 1
ATOM 1306 C CA . GLY A 1 169 ? -16.073 11.670 9.278 1.00 94.25 169 GLY A CA 1
ATOM 1307 C C . GLY A 1 169 ? -15.676 12.485 8.040 1.00 94.25 169 GLY A C 1
ATOM 1308 O O . GLY A 1 169 ? -15.484 11.908 6.981 1.00 94.25 169 GLY A O 1
ATOM 1309 N N . ASN A 1 170 ? -15.507 13.808 8.148 1.00 95.44 170 ASN A N 1
ATOM 1310 C CA . ASN A 1 170 ? -15.077 14.629 7.013 1.00 95.44 170 ASN A CA 1
ATOM 1311 C C . ASN A 1 170 ? -13.634 14.320 6.570 1.00 95.44 170 ASN A C 1
ATOM 1313 O O . ASN A 1 170 ? -13.447 14.061 5.382 1.00 95.44 170 ASN A O 1
ATOM 1317 N N . PRO A 1 171 ? -12.614 14.333 7.457 1.00 95.69 171 PRO A N 1
ATOM 1318 C CA . PRO A 1 171 ? -11.269 13.931 7.067 1.00 95.69 171 PRO 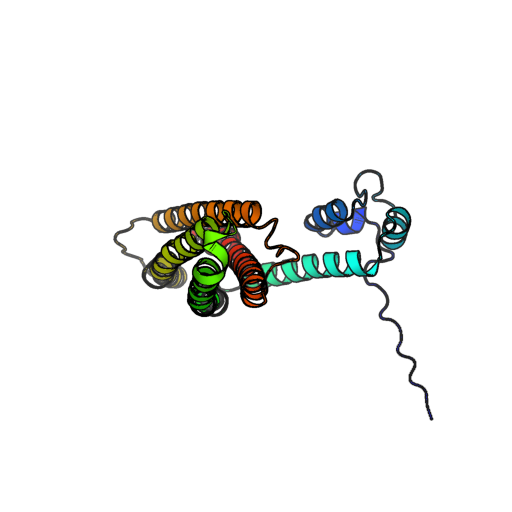A CA 1
ATOM 1319 C C . PRO A 1 171 ? -11.180 12.441 6.713 1.00 95.69 171 PRO A C 1
ATOM 1321 O O . PRO A 1 171 ? -10.454 12.128 5.781 1.00 95.69 171 PRO A O 1
ATOM 1324 N N . ILE A 1 172 ? -11.952 11.549 7.354 1.00 95.69 172 ILE A N 1
ATOM 1325 C CA . ILE A 1 172 ? -12.017 10.125 6.962 1.00 95.69 172 ILE A CA 1
ATOM 1326 C C . ILE A 1 172 ? -12.475 9.975 5.506 1.00 95.69 172 ILE A C 1
ATOM 1328 O O . ILE A 1 172 ? -11.765 9.375 4.709 1.00 95.69 172 ILE A O 1
ATOM 1332 N N . ASN A 1 173 ? -13.594 10.602 5.124 1.00 94.69 173 ASN A N 1
ATOM 1333 C CA . ASN A 1 173 ? -14.090 10.547 3.744 1.00 94.69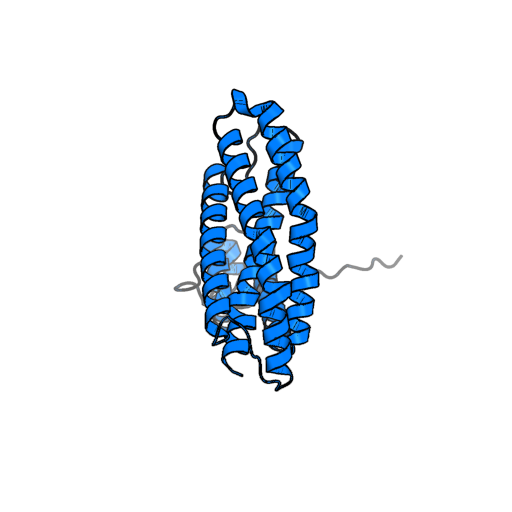 173 ASN A CA 1
ATOM 1334 C C . ASN A 1 173 ? -13.070 11.101 2.733 1.00 94.69 173 ASN A C 1
ATOM 1336 O O . ASN A 1 173 ? -13.034 10.666 1.586 1.00 94.69 173 ASN A O 1
ATOM 1340 N N . ALA A 1 174 ? -12.267 12.094 3.135 1.00 96.88 174 ALA A N 1
ATOM 1341 C CA . ALA A 1 174 ? -11.201 12.618 2.288 1.00 96.88 174 ALA A CA 1
ATOM 1342 C C . ALA A 1 174 ? -10.065 11.597 2.103 1.00 96.88 174 ALA A C 1
ATOM 1344 O O . ALA A 1 174 ? -9.579 11.460 0.986 1.00 96.88 174 ALA A O 1
ATOM 1345 N N . MET A 1 175 ? -9.671 10.866 3.154 1.00 97.38 175 MET A N 1
ATOM 1346 C CA . MET A 1 175 ? -8.654 9.810 3.041 1.00 97.38 175 MET A CA 1
ATOM 1347 C C . MET A 1 175 ? -9.162 8.637 2.199 1.00 97.38 175 MET A C 1
ATOM 1349 O O . MET A 1 175 ? -8.464 8.206 1.292 1.00 97.38 175 MET A O 1
ATOM 1353 N N . GLU A 1 176 ? -10.408 8.196 2.400 1.00 91.44 176 GLU A N 1
ATOM 1354 C CA . GLU A 1 176 ? -11.019 7.135 1.584 1.00 91.44 176 GLU A CA 1
ATOM 1355 C C . GLU A 1 176 ? -11.077 7.506 0.093 1.00 91.44 176 GLU A C 1
ATOM 1357 O O . GLU A 1 176 ? -10.791 6.672 -0.763 1.00 91.44 176 GLU A O 1
ATOM 1362 N N . HIS A 1 177 ? -11.374 8.768 -0.236 1.00 92.38 177 HIS A N 1
ATOM 1363 C CA . HIS A 1 177 ? -11.335 9.232 -1.624 1.00 92.38 177 HIS A CA 1
ATOM 1364 C C . HIS A 1 177 ? -9.923 9.159 -2.225 1.00 92.38 177 HIS A C 1
ATOM 1366 O O . HIS A 1 177 ? -9.755 8.745 -3.369 1.00 92.38 177 HIS A O 1
ATOM 1372 N N . GLU A 1 178 ? -8.904 9.520 -1.451 1.00 97.69 178 GLU A N 1
ATOM 1373 C CA . GLU A 1 178 ? -7.505 9.437 -1.881 1.00 97.69 178 GLU A CA 1
ATOM 1374 C C . GLU A 1 178 ? -7.019 7.979 -1.989 1.00 97.69 178 GLU A C 1
ATOM 1376 O O . GLU A 1 178 ? -6.210 7.660 -2.861 1.00 97.69 178 GLU A O 1
ATOM 1381 N N . HIS A 1 179 ? -7.560 7.063 -1.178 1.00 95.25 179 HIS A N 1
ATOM 1382 C CA . HIS A 1 179 ? -7.335 5.619 -1.316 1.00 95.25 179 HIS A CA 1
ATOM 1383 C C . HIS A 1 179 ? -7.890 5.068 -2.633 1.00 95.25 179 HIS A C 1
ATOM 1385 O O . HIS A 1 179 ? -7.239 4.237 -3.281 1.00 95.25 179 HIS A O 1
ATOM 1391 N N . ASP A 1 180 ? -9.065 5.540 -3.057 1.00 86.38 180 ASP A N 1
ATOM 1392 C CA . ASP A 1 180 ? -9.640 5.185 -4.356 1.00 86.38 180 ASP A CA 1
ATOM 1393 C C . ASP A 1 180 ? -8.743 5.685 -5.502 1.00 86.38 180 ASP A C 1
ATOM 1395 O O . ASP A 1 180 ? -8.410 4.919 -6.410 1.00 86.38 180 ASP A O 1
ATOM 1399 N N . GLU A 1 181 ? -8.264 6.933 -5.433 1.00 92.75 181 GLU A N 1
ATOM 1400 C CA . GLU A 1 181 ? -7.338 7.503 -6.425 1.00 92.75 181 GLU A CA 1
ATOM 1401 C C . GLU A 1 181 ? -6.014 6.718 -6.502 1.00 92.75 181 GLU A C 1
ATOM 1403 O O . GLU A 1 181 ? -5.545 6.377 -7.596 1.00 92.75 181 GLU A O 1
ATOM 1408 N N . ALA A 1 182 ? -5.432 6.356 -5.354 1.00 93.94 182 ALA A N 1
ATOM 1409 C CA . ALA A 1 182 ? -4.237 5.517 -5.297 1.00 93.94 182 ALA A CA 1
ATOM 1410 C C . ALA A 1 182 ? -4.485 4.134 -5.928 1.00 93.94 182 ALA A C 1
ATOM 1412 O O . ALA A 1 182 ? -3.650 3.636 -6.695 1.00 93.94 182 ALA A O 1
ATOM 1413 N N . SER A 1 183 ? -5.652 3.538 -5.667 1.00 87.69 183 SER A N 1
ATOM 1414 C CA . SER A 1 183 ? -6.062 2.253 -6.244 1.00 87.69 183 SER A CA 1
ATOM 1415 C C . SER A 1 183 ? -6.170 2.324 -7.771 1.00 87.69 183 SER A C 1
ATOM 1417 O O . SER A 1 183 ? -5.646 1.445 -8.461 1.00 87.69 183 SER A O 1
ATOM 1419 N N . GLU A 1 184 ? -6.735 3.401 -8.327 1.00 92.62 184 GLU A N 1
ATOM 1420 C CA . GLU A 1 184 ? -6.783 3.613 -9.780 1.00 92.62 184 GLU A CA 1
ATOM 1421 C C . GLU A 1 184 ? -5.383 3.686 -10.413 1.00 92.62 184 GLU A C 1
ATOM 1423 O O . GLU A 1 184 ? -5.144 3.139 -11.499 1.00 92.62 184 GLU A O 1
ATOM 1428 N N . ILE A 1 185 ? -4.428 4.358 -9.759 1.00 98.00 185 ILE A N 1
ATOM 1429 C CA . ILE A 1 185 ? -3.045 4.434 -10.253 1.00 98.00 185 ILE A CA 1
ATOM 1430 C C . ILE A 1 185 ? -2.393 3.045 -10.230 1.00 98.00 185 ILE A C 1
ATOM 1432 O O . ILE A 1 185 ? -1.728 2.656 -11.198 1.00 98.00 185 ILE A O 1
ATOM 1436 N N . VAL A 1 186 ? -2.611 2.272 -9.164 1.00 95.75 186 VAL A N 1
ATOM 1437 C CA . VAL A 1 186 ? -2.116 0.895 -9.045 1.00 95.75 186 VAL A CA 1
ATOM 1438 C C . VAL A 1 186 ? -2.676 0.002 -10.151 1.00 95.75 186 VAL A C 1
ATOM 1440 O O . VAL A 1 186 ? -1.918 -0.763 -10.753 1.00 95.75 186 VAL A O 1
ATOM 1443 N N . GLU A 1 187 ? -3.964 0.106 -10.478 1.00 93.38 187 GLU A N 1
ATOM 1444 C CA . GLU A 1 187 ? -4.567 -0.654 -11.579 1.00 93.38 187 GLU A CA 1
ATOM 1445 C C . GLU A 1 187 ? -3.919 -0.324 -12.928 1.00 93.38 187 GLU A C 1
ATOM 1447 O O . GLU A 1 187 ? -3.567 -1.228 -13.695 1.00 93.38 187 GLU A O 1
ATOM 1452 N N . ARG A 1 188 ? -3.674 0.965 -13.201 1.00 97.25 188 ARG A N 1
ATOM 1453 C CA . ARG A 1 188 ? -2.966 1.408 -14.416 1.00 97.25 188 ARG A CA 1
ATOM 1454 C C . ARG A 1 188 ? -1.547 0.849 -14.471 1.00 97.25 188 ARG A C 1
ATOM 1456 O O . ARG A 1 188 ? -1.114 0.386 -15.528 1.00 97.25 188 ARG A O 1
ATOM 1463 N N . LEU A 1 189 ? -0.834 0.845 -13.344 1.00 98.12 189 LEU A N 1
ATOM 1464 C CA . LEU A 1 189 ? 0.498 0.252 -13.232 1.00 98.12 189 LEU A CA 1
ATOM 1465 C C . LEU A 1 189 ? 0.467 -1.264 -13.467 1.00 98.12 189 LEU A C 1
ATOM 1467 O O . LEU A 1 189 ? 1.271 -1.767 -14.253 1.00 98.12 189 LEU A O 1
ATOM 1471 N N . ARG A 1 190 ? -0.468 -2.005 -12.862 1.00 95.56 190 ARG A N 1
ATOM 1472 C CA . ARG A 1 190 ? -0.612 -3.456 -13.087 1.00 95.56 190 ARG A CA 1
ATOM 1473 C C . ARG A 1 190 ? -0.895 -3.768 -14.554 1.00 95.56 190 ARG A C 1
ATOM 1475 O O . ARG A 1 190 ? -0.237 -4.637 -15.124 1.00 95.56 190 ARG A O 1
ATOM 1482 N N . ALA A 1 191 ? -1.804 -3.025 -15.185 1.00 95.88 191 ALA A N 1
ATOM 1483 C CA . ALA A 1 191 ? -2.130 -3.199 -16.598 1.00 95.88 191 ALA A CA 1
ATOM 1484 C C . ALA A 1 191 ? -0.921 -2.929 -17.511 1.00 95.88 191 ALA A C 1
ATOM 1486 O O . ALA A 1 191 ? -0.621 -3.727 -18.397 1.00 95.88 191 ALA A O 1
ATOM 1487 N N . LEU A 1 192 ? -0.191 -1.836 -17.266 1.00 97.38 192 LEU A N 1
ATOM 1488 C CA . LEU A 1 192 ? 0.970 -1.440 -18.067 1.00 97.38 192 LEU A CA 1
ATOM 1489 C C . LEU A 1 192 ? 2.142 -2.427 -17.958 1.00 97.38 192 LEU A C 1
ATOM 1491 O O . LEU A 1 192 ? 2.922 -2.576 -18.894 1.00 97.38 192 LEU A O 1
ATOM 1495 N N . THR A 1 193 ? 2.280 -3.083 -16.808 1.00 96.25 193 THR A N 1
ATOM 1496 C CA . THR A 1 193 ? 3.444 -3.914 -16.470 1.00 96.25 193 THR A CA 1
ATOM 1497 C C . THR A 1 193 ? 3.177 -5.416 -16.553 1.00 96.25 193 THR A C 1
ATOM 1499 O O . THR A 1 193 ? 4.049 -6.204 -16.183 1.00 96.25 193 THR A O 1
ATOM 1502 N N . ASN A 1 194 ? 1.990 -5.823 -17.021 1.00 95.56 194 ASN A N 1
ATOM 1503 C CA . ASN A 1 194 ? 1.522 -7.211 -16.970 1.00 95.56 194 ASN A CA 1
ATOM 1504 C C . ASN A 1 194 ? 1.682 -7.803 -15.555 1.00 95.56 194 ASN A C 1
ATOM 1506 O O . ASN A 1 194 ? 2.409 -8.775 -15.342 1.00 95.56 194 ASN A O 1
ATOM 1510 N N . ASP A 1 195 ? 1.054 -7.148 -14.581 1.00 92.50 195 ASP A N 1
ATOM 1511 C CA . ASP A 1 195 ? 1.138 -7.475 -13.155 1.00 92.50 195 ASP A CA 1
ATOM 1512 C C . ASP A 1 195 ? 2.577 -7.492 -12.605 1.00 92.50 195 ASP A C 1
ATOM 1514 O O . ASP A 1 195 ? 3.021 -8.430 -11.935 1.00 92.50 195 ASP A O 1
ATOM 1518 N N . PHE A 1 196 ? 3.335 -6.443 -12.930 1.00 95.75 196 PHE A N 1
ATOM 1519 C CA . PHE A 1 196 ? 4.740 -6.287 -12.549 1.00 95.75 196 PHE A CA 1
ATOM 1520 C C . PHE A 1 196 ? 5.627 -7.445 -13.036 1.00 95.75 196 PHE A C 1
ATOM 1522 O O . PHE A 1 196 ? 6.620 -7.794 -12.395 1.00 95.75 196 PHE A O 1
ATOM 1529 N N . THR A 1 197 ? 5.301 -8.036 -14.191 1.00 95.81 197 THR A N 1
ATOM 1530 C CA . THR A 1 197 ? 6.086 -9.117 -14.797 1.00 95.81 197 THR A CA 1
ATOM 1531 C C . THR A 1 197 ? 7.111 -8.535 -15.773 1.00 95.81 197 THR A C 1
ATOM 1533 O O . THR A 1 197 ? 6.745 -8.097 -16.865 1.00 95.81 197 THR A O 1
ATOM 1536 N N . PRO A 1 198 ? 8.415 -8.530 -15.438 1.00 94.44 198 PRO A N 1
ATOM 1537 C CA . PRO A 1 198 ? 9.422 -7.944 -16.311 1.00 94.44 198 PRO A CA 1
ATOM 1538 C C . PRO A 1 198 ? 9.600 -8.783 -17.589 1.00 94.44 198 PRO A C 1
ATOM 1540 O O . PRO A 1 198 ? 9.729 -10.012 -17.498 1.00 94.44 198 PRO A O 1
ATOM 1543 N N . PRO A 1 199 ? 9.697 -8.159 -18.778 1.00 95.75 199 PRO A N 1
ATOM 1544 C CA . PRO A 1 199 ? 9.898 -8.895 -20.021 1.00 95.75 199 PRO A CA 1
ATOM 1545 C C . PRO A 1 199 ? 11.266 -9.605 -20.060 1.00 95.75 199 PRO A C 1
ATOM 1547 O O . PRO A 1 199 ? 12.177 -9.273 -19.292 1.00 95.75 199 PRO A O 1
ATOM 1550 N N . PRO A 1 200 ? 11.483 -10.576 -20.971 1.00 96.19 200 PRO A N 1
ATOM 1551 C CA . PRO A 1 200 ? 12.742 -11.327 -21.043 1.00 96.19 200 PRO A CA 1
ATOM 1552 C C . PRO A 1 200 ? 13.989 -10.444 -21.208 1.00 96.19 200 PRO A C 1
ATOM 1554 O O . PRO A 1 200 ? 15.033 -10.732 -20.628 1.00 96.19 200 PRO A O 1
ATOM 1557 N N . HIS A 1 201 ? 13.863 -9.334 -21.936 1.00 93.69 201 HIS A N 1
ATOM 1558 C CA . HIS A 1 201 ? 14.946 -8.385 -22.200 1.00 93.69 201 HIS A CA 1
ATOM 1559 C C . HIS A 1 201 ? 15.157 -7.347 -21.080 1.00 93.69 201 HIS A C 1
ATOM 1561 O O . HIS A 1 201 ? 16.050 -6.508 -21.195 1.00 93.69 201 HIS A O 1
ATOM 1567 N N . ALA A 1 202 ? 14.358 -7.376 -20.005 1.00 96.25 202 ALA A N 1
ATOM 1568 C CA . ALA A 1 202 ? 14.488 -6.431 -18.903 1.00 96.25 202 ALA A CA 1
ATOM 1569 C C . ALA A 1 202 ? 15.858 -6.551 -18.222 1.00 96.25 202 ALA A C 1
ATOM 1571 O O . ALA A 1 202 ? 16.274 -7.640 -17.803 1.00 96.25 202 ALA A O 1
ATOM 1572 N N . CYS A 1 203 ? 16.540 -5.412 -18.078 1.00 95.75 203 CYS A N 1
ATOM 1573 C CA . CYS A 1 203 ? 17.796 -5.323 -17.345 1.00 95.75 203 CYS A CA 1
ATOM 1574 C C . CYS A 1 203 ? 17.577 -5.508 -15.833 1.00 95.75 203 CYS A C 1
ATOM 1576 O O . CYS A 1 203 ? 16.451 -5.470 -15.333 1.00 95.75 203 CYS A O 1
ATOM 1578 N N . THR A 1 204 ? 18.666 -5.662 -15.079 1.00 96.38 204 THR A N 1
ATOM 1579 C CA . THR A 1 204 ? 18.607 -5.879 -13.627 1.00 96.38 204 THR A CA 1
ATOM 1580 C C . THR A 1 204 ? 17.845 -4.775 -12.889 1.00 96.38 204 THR A C 1
ATOM 1582 O O . THR A 1 204 ? 17.005 -5.086 -12.053 1.00 96.38 204 THR A O 1
ATOM 1585 N N . THR A 1 205 ? 18.071 -3.496 -13.214 1.00 94.12 205 THR A N 1
ATOM 1586 C CA . THR A 1 205 ? 17.361 -2.378 -12.562 1.00 94.12 205 THR A CA 1
ATOM 1587 C C . THR A 1 205 ? 15.862 -2.407 -12.834 1.00 94.12 205 THR A C 1
ATOM 1589 O O . THR A 1 205 ? 15.086 -2.144 -11.925 1.00 94.12 205 THR A O 1
ATOM 1592 N N . TRP A 1 206 ? 15.448 -2.769 -14.050 1.00 97.44 206 TRP A N 1
ATOM 1593 C CA . TRP A 1 206 ? 14.032 -2.920 -14.378 1.00 97.44 206 TRP A CA 1
ATOM 1594 C C . TRP A 1 206 ? 13.402 -4.048 -13.553 1.00 97.44 206 TRP A C 1
ATOM 1596 O O . TRP A 1 206 ? 12.383 -3.842 -12.898 1.00 97.44 206 TRP A O 1
ATOM 1606 N N .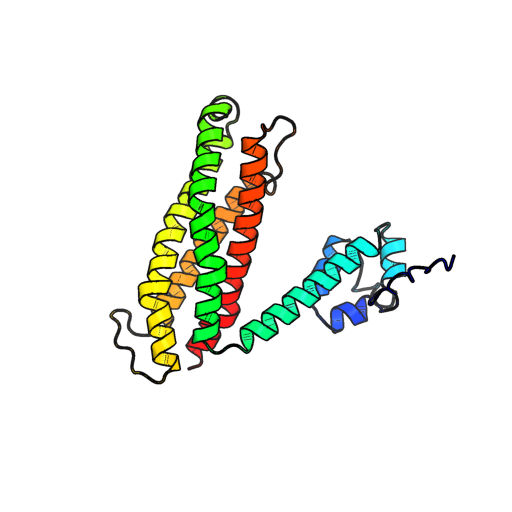 ARG A 1 207 ? 14.052 -5.215 -13.490 1.00 96.69 207 ARG A N 1
ATOM 1607 C CA . ARG A 1 207 ? 13.573 -6.349 -12.684 1.00 96.69 207 ARG A CA 1
ATOM 1608 C C . ARG A 1 207 ? 13.436 -5.995 -11.203 1.00 96.69 207 ARG A C 1
ATOM 1610 O O . ARG A 1 207 ? 12.415 -6.318 -10.608 1.00 96.69 207 ARG A O 1
ATOM 1617 N N . ILE A 1 208 ? 14.428 -5.300 -10.642 1.00 94.62 208 ILE A N 1
ATOM 1618 C CA . ILE A 1 208 ? 14.382 -4.809 -9.258 1.00 94.62 208 ILE A CA 1
ATOM 1619 C C . ILE A 1 208 ? 13.225 -3.823 -9.084 1.00 94.62 208 ILE A C 1
ATOM 1621 O O . ILE A 1 208 ? 12.447 -3.980 -8.156 1.00 94.62 208 ILE A O 1
ATOM 1625 N N . CYS A 1 209 ? 13.059 -2.861 -9.996 1.00 97.12 209 CYS A N 1
ATOM 1626 C CA . CYS A 1 209 ? 11.986 -1.872 -9.915 1.00 97.12 209 CYS A CA 1
ATOM 1627 C C . CYS A 1 209 ? 10.600 -2.519 -9.856 1.00 97.12 209 CYS A C 1
ATOM 1629 O O . CYS A 1 209 ? 9.799 -2.156 -9.002 1.00 97.12 209 CYS A O 1
ATOM 1631 N N . TYR A 1 210 ? 10.331 -3.496 -10.725 1.00 98.06 210 TYR A N 1
ATOM 1632 C CA . TYR A 1 210 ? 9.049 -4.204 -10.733 1.00 98.06 210 TYR A CA 1
ATOM 1633 C C . TYR A 1 210 ? 8.844 -5.048 -9.475 1.00 98.06 210 TYR A C 1
ATOM 1635 O O . TYR A 1 210 ? 7.749 -5.036 -8.924 1.00 98.06 210 TYR A O 1
ATOM 1643 N N . ALA A 1 211 ? 9.882 -5.735 -8.989 1.00 94.00 211 ALA A N 1
ATOM 1644 C CA . ALA A 1 211 ? 9.790 -6.502 -7.749 1.00 94.00 211 ALA A CA 1
ATOM 1645 C C . ALA A 1 211 ? 9.508 -5.593 -6.541 1.00 94.00 211 ALA A C 1
ATOM 1647 O O . ALA A 1 211 ? 8.555 -5.835 -5.808 1.00 94.00 211 ALA A O 1
ATOM 1648 N N . THR A 1 212 ? 10.261 -4.498 -6.395 1.00 92.25 212 THR A N 1
ATOM 1649 C CA . THR A 1 212 ? 10.042 -3.508 -5.331 1.00 92.25 212 THR A CA 1
ATOM 1650 C C . THR A 1 212 ? 8.659 -2.874 -5.431 1.00 92.25 212 THR A C 1
ATOM 1652 O O . THR A 1 212 ? 8.006 -2.692 -4.413 1.00 92.25 212 THR A O 1
ATOM 1655 N N . LEU A 1 213 ? 8.179 -2.559 -6.639 1.00 97.94 213 LEU A N 1
ATOM 1656 C CA . LEU A 1 213 ? 6.846 -1.983 -6.813 1.00 97.94 213 LEU A CA 1
ATOM 1657 C C . LEU A 1 213 ? 5.742 -2.990 -6.476 1.00 97.94 213 LEU A C 1
ATOM 1659 O O . LEU A 1 213 ? 4.732 -2.609 -5.899 1.00 97.94 213 LEU A O 1
ATOM 1663 N N . LYS A 1 214 ? 5.934 -4.271 -6.803 1.00 96.69 214 LYS A N 1
ATOM 1664 C CA . LYS A 1 214 ? 4.990 -5.333 -6.447 1.00 96.69 214 LYS A CA 1
ATOM 1665 C C . LYS A 1 214 ? 4.864 -5.490 -4.932 1.00 96.69 214 LYS A C 1
ATOM 1667 O O . LYS A 1 214 ? 3.747 -5.600 -4.439 1.00 96.69 214 LYS A O 1
ATOM 1672 N N . GLU A 1 215 ? 5.986 -5.472 -4.214 1.00 92.94 215 GLU A N 1
ATOM 1673 C CA . GLU A 1 215 ? 6.004 -5.478 -2.744 1.00 92.94 215 GLU A CA 1
ATOM 1674 C C . GLU A 1 215 ? 5.350 -4.214 -2.171 1.00 92.94 215 GLU A C 1
ATOM 1676 O O . GLU A 1 215 ? 4.481 -4.314 -1.313 1.00 92.94 215 GLU A O 1
ATOM 1681 N N . PHE A 1 216 ? 5.688 -3.040 -2.714 1.00 96.88 216 PHE A N 1
ATOM 1682 C CA . PHE A 1 216 ? 5.106 -1.757 -2.315 1.00 96.88 216 PHE A CA 1
ATOM 1683 C C . PHE A 1 216 ? 3.590 -1.715 -2.464 1.00 96.88 216 PHE A C 1
ATOM 1685 O O . PHE A 1 216 ? 2.889 -1.270 -1.566 1.00 96.88 216 PHE A O 1
ATOM 1692 N N . VAL A 1 217 ? 3.075 -2.201 -3.590 1.00 95.06 217 VAL A N 1
ATOM 1693 C CA . VAL A 1 217 ? 1.634 -2.253 -3.835 1.00 95.06 217 VAL A CA 1
ATOM 1694 C C . VAL A 1 217 ? 0.942 -3.235 -2.894 1.00 95.06 217 VAL A C 1
ATOM 1696 O O . VAL A 1 217 ? -0.165 -2.950 -2.456 1.00 95.06 217 VAL A O 1
ATOM 1699 N N . ALA A 1 218 ? 1.564 -4.374 -2.582 1.00 87.75 218 ALA A N 1
ATOM 1700 C CA . ALA A 1 218 ? 0.987 -5.324 -1.636 1.00 87.75 218 ALA A CA 1
ATOM 1701 C C . ALA A 1 218 ? 0.883 -4.722 -0.224 1.00 87.75 218 ALA A C 1
ATOM 1703 O O . ALA A 1 218 ? -0.172 -4.830 0.397 1.00 87.75 218 ALA A O 1
ATOM 1704 N N . ASP A 1 219 ? 1.937 -4.042 0.239 1.00 93.88 219 ASP A N 1
ATOM 1705 C CA . ASP A 1 219 ? 1.933 -3.331 1.522 1.00 93.88 219 ASP A CA 1
ATOM 1706 C C . ASP A 1 219 ? 0.889 -2.204 1.545 1.00 93.88 219 ASP A C 1
ATOM 1708 O O . ASP A 1 219 ? 0.061 -2.158 2.449 1.00 93.88 219 ASP A O 1
ATOM 1712 N N . LEU A 1 220 ? 0.836 -1.376 0.495 1.00 93.62 220 LEU A N 1
ATOM 1713 C CA . LEU A 1 220 ? -0.138 -0.287 0.378 1.00 93.62 220 LEU A CA 1
ATOM 1714 C C . LEU A 1 220 ? -1.590 -0.792 0.393 1.00 93.62 220 LEU A C 1
ATOM 1716 O O . LEU A 1 220 ? -2.461 -0.180 1.003 1.00 93.62 220 LEU A O 1
ATOM 1720 N N . GLN A 1 221 ? -1.876 -1.918 -0.264 1.00 88.12 221 GLN A N 1
ATOM 1721 C CA . GLN A 1 221 ? -3.213 -2.517 -0.237 1.00 88.12 221 GLN A CA 1
ATOM 1722 C C . GLN A 1 221 ? -3.586 -3.016 1.165 1.00 88.12 221 GLN A C 1
ATOM 1724 O O . GLN A 1 221 ? -4.738 -2.877 1.575 1.00 88.12 221 GLN A O 1
ATOM 1729 N N . GLN A 1 222 ? -2.627 -3.579 1.905 1.00 86.19 222 GLN A N 1
ATOM 1730 C CA . GLN A 1 222 ? -2.838 -3.990 3.291 1.00 86.19 222 GLN A CA 1
ATOM 1731 C C . GLN A 1 222 ? -3.043 -2.782 4.215 1.00 86.19 222 GLN A C 1
ATOM 1733 O O . GLN A 1 222 ? -3.958 -2.803 5.035 1.00 86.19 222 GLN A O 1
ATOM 1738 N N . HIS A 1 223 ? -2.237 -1.734 4.048 1.00 95.06 223 HIS A N 1
ATOM 1739 C CA . HIS A 1 223 ? -2.362 -0.455 4.748 1.00 95.06 223 HIS A CA 1
ATOM 1740 C C . HIS A 1 223 ? -3.777 0.117 4.594 1.00 95.06 223 HIS A C 1
ATOM 1742 O O . HIS A 1 223 ? -4.500 0.232 5.586 1.00 95.06 223 HIS A O 1
ATOM 1748 N N . ILE A 1 224 ? -4.212 0.352 3.353 1.00 88.06 224 ILE A N 1
ATOM 1749 C CA . ILE A 1 224 ? -5.546 0.888 3.041 1.00 88.06 224 ILE A CA 1
ATOM 1750 C C . ILE A 1 224 ? -6.654 -0.016 3.599 1.00 88.06 224 ILE A C 1
ATOM 1752 O O . ILE A 1 224 ? -7.664 0.470 4.108 1.00 88.06 224 ILE A O 1
ATOM 1756 N N . HIS A 1 225 ? -6.488 -1.345 3.531 1.00 85.62 225 HIS A N 1
ATOM 1757 C CA . HIS A 1 225 ? -7.466 -2.284 4.092 1.00 85.62 225 HIS A CA 1
ATOM 1758 C C . HIS A 1 225 ? -7.634 -2.096 5.599 1.00 85.62 225 HIS A C 1
ATOM 1760 O O . HIS A 1 225 ? -8.766 -2.048 6.081 1.00 85.62 225 HIS A O 1
ATOM 1766 N N . ILE A 1 226 ? -6.528 -2.000 6.338 1.00 90.12 226 ILE A N 1
ATOM 1767 C CA . ILE A 1 226 ? -6.550 -1.823 7.793 1.00 90.12 226 ILE A CA 1
ATOM 1768 C C . ILE A 1 226 ? -7.239 -0.505 8.149 1.00 90.12 226 ILE A C 1
ATOM 1770 O O . ILE A 1 226 ? -8.048 -0.460 9.077 1.00 90.12 226 ILE A O 1
ATOM 1774 N N . GLU A 1 227 ? -6.976 0.558 7.403 1.00 94.62 227 GLU A N 1
ATOM 1775 C CA . GLU A 1 227 ? -7.598 1.851 7.659 1.00 94.62 227 GLU A CA 1
ATOM 1776 C C . GLU A 1 227 ? -9.095 1.850 7.368 1.00 94.62 227 GLU A C 1
ATOM 1778 O O . GLU A 1 227 ? -9.898 2.072 8.280 1.00 94.62 227 GLU A O 1
ATOM 1783 N N . ASN A 1 228 ? -9.477 1.502 6.138 1.00 89.75 228 ASN A N 1
ATOM 1784 C CA . ASN A 1 228 ? -10.865 1.547 5.683 1.00 89.75 228 ASN A CA 1
ATOM 1785 C C . ASN A 1 228 ? -11.763 0.547 6.421 1.00 89.75 228 ASN A C 1
ATOM 1787 O O . ASN A 1 228 ? -12.937 0.828 6.660 1.00 89.75 228 ASN A O 1
ATOM 1791 N N . ASN A 1 229 ? -11.243 -0.630 6.783 1.00 88.81 229 ASN A N 1
ATOM 1792 C CA . ASN A 1 229 ? -12.069 -1.709 7.335 1.00 88.81 229 ASN A CA 1
ATOM 1793 C C . ASN A 1 229 ? -11.923 -1.892 8.848 1.00 88.81 229 ASN A C 1
ATOM 1795 O O . ASN A 1 229 ? -12.764 -2.559 9.453 1.00 88.81 229 ASN A O 1
ATOM 1799 N N . ILE A 1 230 ? -10.902 -1.300 9.478 1.00 90.88 230 ILE A N 1
ATOM 1800 C CA . ILE A 1 230 ? -10.666 -1.441 10.921 1.00 90.88 230 ILE A CA 1
ATOM 1801 C C . ILE A 1 230 ? -10.584 -0.075 11.600 1.00 90.88 230 ILE A C 1
ATOM 1803 O O . ILE A 1 230 ? -11.421 0.223 12.455 1.00 90.88 230 ILE A O 1
ATOM 1807 N N . LEU A 1 231 ? -9.609 0.769 11.246 1.00 96.62 231 LEU A N 1
ATOM 1808 C CA . LEU A 1 231 ? -9.360 2.025 11.963 1.00 96.62 231 LEU A CA 1
ATOM 1809 C C . LEU A 1 231 ? -10.538 3.001 11.844 1.00 96.62 231 LEU A C 1
ATOM 1811 O O . LEU A 1 231 ? -11.041 3.486 12.864 1.00 96.62 231 LEU A O 1
ATOM 1815 N N . PHE A 1 232 ? -10.989 3.290 10.623 1.00 96.62 232 PHE A N 1
ATOM 1816 C CA . PHE A 1 232 ? -12.034 4.282 10.376 1.00 96.62 232 PHE A CA 1
ATOM 1817 C C . PHE A 1 232 ? -13.400 3.834 10.912 1.00 96.62 232 PHE A C 1
ATOM 1819 O O . PHE A 1 232 ? -14.014 4.616 11.645 1.00 96.62 232 PHE A O 1
ATOM 1826 N N . PRO A 1 233 ? -13.868 2.584 10.701 1.00 94.75 233 PRO A N 1
ATOM 1827 C CA . PRO A 1 233 ? -15.126 2.129 11.289 1.00 94.75 233 PRO A CA 1
ATOM 1828 C C . PRO A 1 233 ? -15.113 2.158 12.820 1.00 94.75 233 PRO A C 1
ATOM 1830 O O . PRO A 1 233 ? -16.094 2.580 13.432 1.00 94.75 233 PRO A O 1
ATOM 1833 N N . LYS A 1 234 ? -13.995 1.770 13.455 1.00 94.88 234 LYS A N 1
ATOM 1834 C CA . LYS A 1 234 ? -13.849 1.865 14.917 1.00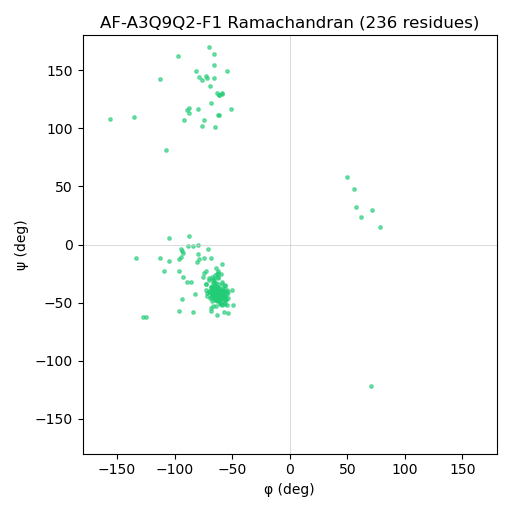 94.88 234 LYS A CA 1
ATOM 1835 C C . LYS A 1 234 ? -13.881 3.312 15.392 1.00 94.88 234 LYS A C 1
ATOM 1837 O O . LYS A 1 234 ? -14.506 3.595 16.406 1.00 94.88 234 LYS A O 1
ATOM 1842 N N . THR A 1 235 ? -13.246 4.215 14.652 1.00 95.81 235 THR A N 1
ATOM 1843 C CA . THR A 1 235 ? -13.252 5.654 14.942 1.00 95.81 235 THR A CA 1
ATOM 1844 C C . THR A 1 235 ? -14.650 6.253 14.833 1.00 95.81 235 THR A C 1
ATOM 1846 O O . THR A 1 235 ? -15.017 7.088 15.643 1.00 95.81 235 THR A O 1
ATOM 1849 N N . LEU A 1 236 ? -15.462 5.843 13.860 1.00 93.31 236 LEU A N 1
ATOM 1850 C CA . LEU A 1 236 ? -16.824 6.366 13.695 1.00 93.31 236 LEU A CA 1
ATOM 1851 C C . LEU A 1 236 ? -17.817 5.832 14.740 1.00 93.31 236 LEU A C 1
ATOM 1853 O O . LEU A 1 236 ? -18.940 6.329 14.825 1.00 93.31 236 LEU A O 1
ATOM 1857 N N . ALA A 1 237 ? -17.426 4.815 15.509 1.00 92.94 237 ALA A N 1
ATOM 1858 C CA . ALA A 1 237 ? -18.258 4.190 16.530 1.00 92.94 237 ALA A CA 1
ATOM 1859 C C . ALA A 1 237 ? -18.061 4.767 17.947 1.00 92.94 237 ALA A C 1
ATOM 1861 O O . ALA A 1 237 ? -18.785 4.342 18.854 1.00 92.94 237 ALA A O 1
ATOM 1862 N N . ILE A 1 238 ? -17.102 5.684 18.149 1.00 88.44 238 ILE A N 1
ATOM 1863 C CA . ILE A 1 238 ? -16.844 6.364 19.438 1.00 88.44 238 ILE A CA 1
ATOM 1864 C C . ILE A 1 238 ? -17.587 7.699 19.525 1.00 88.44 238 ILE A C 1
ATOM 1866 O O . ILE A 1 238 ? -18.073 8.004 20.637 1.00 88.44 238 ILE A O 1
#

pLDDT: mean 90.38, std 12.18, range [34.06, 98.75]

Solvent-accessible surface area (backbone atoms only — not comparable to full-atom values): 13310 Å² total; per-residue (Å²): 136,83,82,80,74,79,74,77,79,76,69,93,53,42,81,42,26,40,34,56,54,26,73,76,37,63,70,46,47,56,57,32,54,78,65,67,40,60,45,82,90,44,14,85,37,28,36,46,62,43,22,63,73,60,73,45,64,54,68,61,56,48,52,53,52,48,48,55,53,50,53,49,54,50,50,56,54,55,66,68,44,56,70,58,57,42,48,52,47,45,49,69,54,45,52,48,46,49,66,64,45,47,64,53,50,52,52,34,32,51,51,41,31,77,76,40,36,92,79,36,81,61,38,49,57,49,35,50,50,57,44,50,50,49,66,52,46,56,61,48,55,48,47,36,68,73,47,51,49,52,46,51,43,38,46,76,72,72,44,88,74,87,58,99,64,67,56,74,64,52,61,49,56,52,51,54,51,50,50,51,55,48,49,54,49,49,52,52,49,30,66,75,33,63,70,47,50,68,58,93,84,53,49,71,61,51,44,49,39,30,50,54,48,50,53,50,51,54,51,49,52,51,45,52,45,46,39,68,71,40,53,50,55,56,60,76,72,111

InterPro domains:
  IPR012312 Hemerythrin-like [PF01814] (92-234)
  IPR019903 Repair of iron centres family [PF04405] (15-68)
  IPR019903 Repair of iron centres family [PTHR36438] (12-236)
  IPR019903 Repair of iron centres family [TIGR03652] (18-234)

Organism: Shewanella loihica (strain ATCC BAA-1088 / PV-4) (NCBI:txid323850)

Foldseek 3Di:
DDPPDDDPDPQPQQAPFLLVLCVVPVVLVVLCVVLVQDCPVRRRDGLNVSCVVSVHDSVVSSVVSVVVVVVVVVLVVLLPDQLLVNVVCLCVQQVVLLVVLLVVLLVLLVVCCVPPVVPDVLSVVLSVLSVVLSVLVVVLVVCCVVPLSVQLVCVSVVHDDDDPQPDSVRVLVVSVVSLVVSVVSVVVNCVSCVNLDHDPPDDPSSNVSSVSVNVSVVSSVVSSCCCVPRNVVVSVVD

Sequence (238 aa):
MSLSTHSPLASEFAEETVGSLVAGDFRRAHVFSQFGIDFCCGGKRTLVKACDRAGIALVEVEAALQAVKAEGMQEDSLNQLPLSELIDYIEATHHDYVREKAPLLIEYSQKMVRAHGEHYDEIKPFAGWVRALIEDLMPHLMKEEQILFPAIRAMAAGEQVSGCFGHIGNPINAMEHEHDEASEIVERLRALTNDFTPPPHACTTWRICYATLKEFVADLQQHIHIENNILFPKTLAI

Nearest PDB structures (foldseek):
  5fnn-assembly2_B  TM=7.141E-01  e=1.582E-11  Escherichia coli K-12
  5fny-assembly2_B  TM=7.029E-01  e=1.315E-11  Escherichia coli K-12
  7bhc-assembly2_B  TM=6.915E-01  e=4.179E-11  Escherichia coli K-12
  7pru-assembly1_B  TM=1.573E-01  e=6.758E+00  Thermochaetoides thermophila DSM 1495
  7t56-assembly1_B  TM=1.554E-01  e=7.078E+00  Acetivibrio thermocellus

Secondary structure (DSSP, 8-state):
------PPPPPSSTTSBHHHHHHH-TTHHHHHHHTT---SSSTTSBHHHHHHHHT--HHHHHHHHHHHHHHHHHHHHHHHS-HHHHHHHHIIIIIHHHHHHHHHHHHHHHHHHHHHTTT-TTHHHHHHHHHHHHHHHHHHHHHIIIIIHHHHHHHHTT-----TT-STHHHHHHHHHHHHHHHHHHHHHHHHHTTT---TT--HHHHHHHHHHHHHHHHHHHHHHHIIIIIHHHHHT-

Radius of gyration: 22.35 Å; Cα contacts (8 Å, |Δi|>4): 197; chains: 1; bounding box: 45×67×53 Å